Protein AF-0000000079468746 (afdb_homodimer)

Organism: NCBI:txid2803784

Sequence (358 aa):
MFTDMRQGTQEHWKVIGGEHRVHQQTTAPMQIMDTLRRLEPMVLGFSANQLTHSLMAGTLARRDGATDEEVVAALCHDIGKVLSIPNHGPIAAEMLKPYVSDDIYKAIYWHQDFQGAYYYEFLGKPGNLRESYRNESWFEMAEKLVDRWDAPAFDPGFDVDSLESFEDQVVKVFSSPKRMFTDMRQGTQEHWKVIGGEHRVHQQTTAPMQIMDTLRRLEPMVLGFSANQLTHSLMAGTLARRDGATDEEVVAALCHDIGKVLSIPNHGPIAAEMLKPYVSDDIYKAIYWHQDFQGAYYYEFLGKPGNLRESYRNESWFEMAEKLVDRWDAPAFDPGFDVDSLESFEDQVVKVFSSPKR

InterPro domains:
  IPR003607 HD/PDEase domain [cd00077] (51-151)
  IPR006674 HD domain [PF01966] (52-137)
  IPR052567 Organophosphonate Dioxygenase [PTHR40202] (45-176)

Foldseek 3Di:
DDPDPVPDDPVNVVVVVVVVLVCLQPPLLVVLLVLLVVQQVACVPFLHTVSQLLLQLLQLCVVVVHDLLLSVLLSQLQSQVSPPNVQSQLVSLVSLVQQHDPLSSVLSRCLVLQVLLPPVVVVVHDNNSLVVCVPPPSSVVNCCSCVRRNVVRRDNPDPGDDSVVSSVSSSVRSNHTPD/DDPDVVPDDPVNVVVVVVVVLVCLQPPLLVVLLVLLVVQQVACPPFLHTPSQLLLQLLQLCVVVVHDLLLSVLLSQLQSQVSPPNVQSQLVSLVSLVQQHDPLSSVLSRCLVLQVLLPPVVVVVHDNNSLVVCVPPPSSVVNCCSCVRRNVVRRDPPDPGDDSVVSSVSSSVRSNHTPD

Radius of gyration: 20.32 Å; Cα contacts (8 Å, |Δi|>4): 645; chains: 2; bounding box: 45×55×48 Å

pLDDT: mean 97.39, std 2.94, range [75.5, 98.94]

Solvent-accessible surface area (backbone atoms only — not comparable to full-atom values): 17458 Å² total; per-residue (Å²): 115,50,38,31,47,79,66,49,46,59,68,49,50,52,49,23,53,51,35,46,53,51,38,41,63,62,47,37,38,52,38,48,56,54,54,45,58,66,28,48,85,43,38,60,59,50,56,21,27,44,28,57,25,21,31,29,8,20,35,43,27,49,76,69,66,48,54,59,59,52,21,46,45,43,36,36,38,63,54,19,44,61,62,23,66,94,38,8,28,47,22,25,17,36,48,42,45,41,40,44,55,72,43,58,30,49,19,33,39,45,35,62,40,52,49,20,55,46,48,23,58,71,71,79,38,73,36,60,53,43,63,82,37,63,87,43,92,25,36,64,54,26,46,47,45,33,68,66,16,47,38,50,21,25,46,71,82,58,91,50,57,55,73,74,74,45,45,64,44,40,39,57,37,55,57,43,65,72,98,116,51,38,29,47,78,67,50,47,59,69,50,50,50,49,23,52,52,36,45,53,50,38,42,62,64,48,36,38,52,38,48,54,55,53,46,59,65,28,47,84,43,39,59,59,50,58,20,27,46,29,57,24,22,31,31,8,20,37,45,27,50,75,69,66,49,53,59,60,54,21,45,46,42,37,36,39,62,55,20,43,61,61,21,66,94,38,10,27,47,20,24,16,36,47,42,45,43,39,45,55,71,41,58,29,50,18,31,39,47,33,59,42,50,49,20,55,46,49,23,58,70,73,77,38,72,37,61,53,44,61,83,39,66,87,44,90,26,37,64,55,26,47,47,45,32,68,65,16,46,36,53,22,24,46,71,83,58,90,49,56,54,74,74,75,46,46,65,46,41,40,55,37,53,57,44,64,72,101

Secondary structure (DSSP, 8-state):
--SSGGG--HHHHHHHHHHHHHHHHHTHHHHHHHHHHTTTT--TTSSS-HHHHHHHHHHHHHHTT--HHHHHHHHHTTGGGGT-STTHHHHHHHHHGGGS-HHHHHHHHTHHHHHGGGTGGGGTS-TTGGGGGTTSTTHHHHHIIIIIIITT---TTS-PPPTGGGHHHHHHHHTS---/--SSGGG--HHHHHHHHHHHHHHHHHTHHHHHHHHHHTTTT--TTSSS-HHHHHHHHHHHHHHTT--HHHHHHHHHTTGGGGT-STTHHHHHHHHHGGGS-HHHHHHHHTHHHHHGGGTGGGGTS-TTGGGGGTTSTTHHHHHIIIIIIITT---TTS-PPPTGGGHHHHHHHHTS---

Structure (mmCIF, N/CA/C/O backbone):
data_AF-0000000079468746-model_v1
#
loop_
_entity.id
_entity.type
_entity.pdbx_description
1 polymer 'HD domain-containing protein'
#
loop_
_atom_site.group_PDB
_atom_site.id
_atom_site.type_symbol
_atom_site.label_atom_id
_atom_site.label_alt_id
_atom_site.label_comp_id
_atom_site.label_asym_id
_atom_site.label_entity_id
_atom_site.label_seq_id
_atom_site.pdbx_PDB_ins_code
_atom_site.Cartn_x
_atom_site.Cartn_y
_atom_site.Cartn_z
_atom_site.occupancy
_atom_site.B_iso_or_equiv
_atom_site.auth_seq_id
_atom_site.auth_comp_id
_atom_site.auth_asym_id
_atom_site.auth_atom_id
_atom_site.pdbx_PDB_model_num
ATOM 1 N N . MET A 1 1 ? -12.828 -26.812 1.959 1 94.31 1 MET A N 1
ATOM 2 C CA . MET A 1 1 ? -12.281 -25.625 1.292 1 94.31 1 MET A CA 1
ATOM 3 C C . MET A 1 1 ? -11.297 -26.031 0.198 1 94.31 1 MET A C 1
ATOM 5 O O . MET A 1 1 ? -10.641 -27.062 0.301 1 94.31 1 MET A O 1
ATOM 9 N N . PHE A 1 2 ? -11.234 -25.25 -0.871 1 97.5 2 PHE A N 1
ATOM 10 C CA . PHE A 1 2 ? -10.461 -25.656 -2.039 1 97.5 2 PHE A CA 1
ATOM 11 C C . PHE A 1 2 ? -8.977 -25.422 -1.809 1 97.5 2 PHE A C 1
ATOM 13 O O . PHE A 1 2 ? -8.586 -24.578 -1.007 1 97.5 2 PHE A O 1
ATOM 20 N N . THR A 1 3 ? -8.133 -26.156 -2.465 1 98.19 3 THR A N 1
ATOM 21 C CA . THR A 1 3 ? -6.691 -25.922 -2.514 1 98.19 3 THR A CA 1
ATOM 22 C C . THR A 1 3 ? -6.285 -25.297 -3.848 1 98.19 3 THR A C 1
ATOM 24 O O . THR A 1 3 ? -5.117 -24.969 -4.055 1 98.19 3 THR A O 1
ATOM 27 N N . ASP A 1 4 ? -7.227 -25.234 -4.758 1 98.44 4 ASP A N 1
ATOM 28 C CA . ASP A 1 4 ? -7.137 -24.625 -6.082 1 98.44 4 ASP A CA 1
ATOM 29 C C . ASP A 1 4 ? -8.367 -23.766 -6.371 1 98.44 4 ASP A C 1
ATOM 31 O O . ASP A 1 4 ? -9.477 -24.281 -6.496 1 98.44 4 ASP A O 1
ATOM 35 N N . MET A 1 5 ? -8.133 -22.422 -6.508 1 97.94 5 MET A N 1
ATOM 36 C CA . MET A 1 5 ? -9.219 -21.469 -6.664 1 97.94 5 MET A CA 1
ATOM 37 C C . MET A 1 5 ? -10.102 -21.844 -7.855 1 97.94 5 MET A C 1
ATOM 39 O O . MET A 1 5 ? -11.305 -21.562 -7.852 1 97.94 5 MET A O 1
ATOM 43 N N . ARG A 1 6 ? -9.656 -22.469 -8.891 1 97.19 6 ARG A N 1
ATOM 44 C CA . ARG A 1 6 ? -10.391 -22.844 -10.102 1 97.19 6 ARG A CA 1
ATOM 45 C C . ARG A 1 6 ? -11.453 -23.891 -9.789 1 97.19 6 ARG A C 1
ATOM 47 O O . ARG A 1 6 ? -12.367 -24.109 -10.594 1 97.19 6 ARG A O 1
ATOM 54 N N . GLN A 1 7 ? -11.297 -24.453 -8.586 1 97.38 7 GLN A N 1
ATOM 55 C CA . GLN A 1 7 ? -12.242 -25.484 -8.148 1 97.38 7 GLN A CA 1
ATOM 56 C C . GLN A 1 7 ? -13.203 -24.922 -7.102 1 97.38 7 GLN A C 1
ATOM 58 O O . GLN A 1 7 ? -13.891 -25.688 -6.414 1 97.38 7 GLN A O 1
ATOM 63 N N . GLY A 1 8 ? -13.203 -23.609 -6.863 1 97.31 8 GLY A N 1
ATOM 64 C CA . GLY A 1 8 ? -14.07 -23 -5.875 1 97.31 8 GLY A CA 1
ATOM 65 C C . GLY A 1 8 ? -15.547 -23.125 -6.211 1 97.31 8 GLY A C 1
ATOM 66 O O . GLY A 1 8 ? -15.922 -23.141 -7.383 1 97.31 8 GLY A O 1
ATOM 67 N N . THR A 1 9 ? -16.359 -23.266 -5.215 1 97.5 9 THR A N 1
ATOM 68 C CA . THR A 1 9 ? -17.812 -23.344 -5.355 1 97.5 9 THR A CA 1
ATOM 69 C C . THR A 1 9 ? -18.5 -22.156 -4.695 1 97.5 9 THR A C 1
ATOM 71 O O . THR A 1 9 ? -17.844 -21.375 -3.984 1 97.5 9 THR A O 1
ATOM 74 N N . GLN A 1 10 ? -19.766 -22.062 -4.93 1 97.19 10 GLN A N 1
ATOM 75 C CA . GLN A 1 10 ? -20.562 -21.016 -4.297 1 97.19 10 GLN A CA 1
ATOM 76 C C . GLN A 1 10 ? -20.453 -21.078 -2.777 1 97.19 10 GLN A C 1
ATOM 78 O O . GLN A 1 10 ? -20.359 -20.031 -2.113 1 97.19 10 GLN A O 1
ATOM 83 N N . GLU A 1 11 ? -20.5 -22.266 -2.285 1 97.75 11 GLU A N 1
ATOM 84 C CA . GLU A 1 11 ? -20.422 -22.453 -0.84 1 97.75 11 GLU A CA 1
ATOM 85 C C . GLU A 1 11 ? -19.062 -21.984 -0.306 1 97.75 11 GLU A C 1
ATOM 87 O O . GLU A 1 11 ? -18.984 -21.359 0.756 1 97.75 11 GLU A O 1
ATOM 92 N N . HIS A 1 12 ? -17.969 -22.359 -0.989 1 97.88 12 HIS A N 1
ATOM 93 C CA . HIS A 1 12 ? -16.656 -21.891 -0.592 1 97.88 12 HIS A CA 1
ATOM 94 C C . HIS A 1 12 ? -16.594 -20.375 -0.516 1 97.88 12 HIS A C 1
ATOM 96 O O . HIS A 1 12 ? -16.141 -19.812 0.479 1 97.88 12 HIS A O 1
ATOM 102 N N . TRP A 1 13 ? -17.125 -19.703 -1.495 1 97.56 13 TRP A N 1
ATOM 103 C CA . TRP A 1 13 ? -16.969 -18.266 -1.613 1 97.56 13 TRP A CA 1
ATOM 104 C C . TRP A 1 13 ? -17.938 -17.531 -0.67 1 97.56 13 TRP A C 1
ATOM 106 O O . TRP A 1 13 ? -17.672 -16.406 -0.269 1 97.56 13 TRP A O 1
ATOM 116 N N . LYS A 1 14 ? -19 -18.172 -0.282 1 96.81 14 LYS A N 1
ATOM 117 C CA . LYS A 1 14 ? -19.844 -17.641 0.793 1 96.81 14 LYS A CA 1
ATOM 118 C C . LYS A 1 14 ? -19.062 -17.562 2.105 1 96.81 14 LYS A C 1
ATOM 120 O O . LYS A 1 14 ? -19.141 -16.562 2.824 1 96.81 14 LYS A O 1
ATOM 125 N N . VAL A 1 15 ? -18.344 -18.641 2.369 1 97.31 15 VAL A N 1
ATOM 126 C CA . VAL A 1 15 ? -17.531 -18.688 3.578 1 97.31 15 VAL A CA 1
ATOM 127 C C . VAL A 1 15 ? -16.438 -17.609 3.51 1 97.31 15 VAL A C 1
ATOM 129 O O . VAL A 1 15 ? -16.25 -16.859 4.465 1 97.31 15 VAL A O 1
ATOM 132 N N . ILE A 1 16 ? -15.727 -17.484 2.426 1 97.44 16 ILE A N 1
ATOM 133 C CA . ILE A 1 16 ? -14.641 -16.531 2.236 1 97.44 16 ILE A CA 1
ATOM 134 C C . ILE A 1 16 ? -15.188 -15.109 2.355 1 97.44 16 ILE A C 1
ATOM 136 O O . ILE A 1 16 ? -14.602 -14.266 3.035 1 97.44 16 ILE A O 1
ATOM 140 N N . GLY A 1 17 ? -16.312 -14.805 1.687 1 95.62 17 GLY A N 1
ATOM 141 C CA . GLY A 1 17 ? -16.938 -13.5 1.812 1 95.62 17 GLY A CA 1
ATOM 142 C C . GLY A 1 17 ? -17.266 -13.125 3.246 1 95.62 17 GLY A C 1
ATOM 143 O O . GLY A 1 17 ? -17.062 -11.977 3.656 1 95.62 17 GLY A O 1
ATOM 144 N N . GLY A 1 18 ? -17.812 -14.094 4.008 1 95.5 18 GLY A N 1
ATOM 145 C CA . GLY A 1 18 ? -18.078 -13.875 5.414 1 95.5 18 GLY A CA 1
ATOM 146 C C . GLY A 1 18 ? -16.844 -13.547 6.223 1 95.5 18 GLY A C 1
ATOM 147 O O . GLY A 1 18 ? -16.844 -12.609 7.027 1 95.5 18 GLY A O 1
ATOM 148 N N . GLU A 1 19 ? -15.789 -14.281 5.988 1 96.62 19 GLU A N 1
ATOM 149 C CA . GLU A 1 19 ? -14.531 -14.055 6.703 1 96.62 19 GLU A CA 1
ATOM 150 C C . GLU A 1 19 ? -13.922 -12.711 6.324 1 96.62 19 GLU A C 1
ATOM 152 O O . GLU A 1 19 ? -13.305 -12.047 7.16 1 96.62 19 GLU A O 1
ATOM 157 N N . HIS A 1 20 ? -14.047 -12.32 5.055 1 94.94 20 HIS A N 1
ATOM 158 C CA . HIS A 1 20 ? -13.57 -11.008 4.625 1 94.94 20 HIS A CA 1
ATOM 159 C C . HIS A 1 20 ? -14.297 -9.883 5.355 1 94.94 20 HIS A C 1
ATOM 161 O O . HIS A 1 20 ? -13.68 -8.906 5.773 1 94.94 20 HIS A O 1
ATOM 167 N N . ARG A 1 21 ? -15.57 -10.016 5.496 1 91.88 21 ARG A N 1
ATOM 168 C CA . ARG A 1 21 ? -16.375 -9.008 6.191 1 91.88 21 ARG A CA 1
ATOM 169 C C . ARG A 1 21 ? -15.945 -8.883 7.652 1 91.88 21 ARG A C 1
ATOM 171 O O . ARG A 1 21 ? -15.781 -7.777 8.164 1 91.88 21 ARG A O 1
ATOM 178 N N . VAL A 1 22 ? -15.758 -10 8.289 1 93.06 22 VAL A N 1
ATOM 179 C CA . VAL A 1 22 ? -15.336 -10.008 9.688 1 93.06 22 VAL A CA 1
ATOM 180 C C . VAL A 1 22 ? -13.969 -9.352 9.82 1 93.06 22 VAL A C 1
ATOM 182 O O . VAL A 1 22 ? -13.75 -8.516 10.703 1 93.06 22 VAL A O 1
ATOM 185 N N . HIS A 1 23 ? -13.062 -9.703 8.945 1 93.62 23 HIS A N 1
ATOM 186 C CA . HIS A 1 23 ? -11.719 -9.125 8.969 1 93.62 23 HIS A CA 1
ATOM 187 C C . HIS A 1 23 ? -11.773 -7.609 8.812 1 93.62 23 HIS A C 1
ATOM 189 O O . HIS A 1 23 ? -11.055 -6.887 9.516 1 93.62 23 HIS A O 1
ATOM 195 N N . GLN A 1 24 ? -12.555 -7.152 7.867 1 88.81 24 GLN A N 1
ATOM 196 C CA . GLN A 1 24 ? -12.648 -5.723 7.578 1 88.81 24 GLN A CA 1
ATOM 197 C C . GLN A 1 24 ? -13.117 -4.945 8.797 1 88.81 24 GLN A C 1
ATOM 199 O O . GLN A 1 24 ? -12.648 -3.832 9.055 1 88.81 24 GLN A O 1
ATOM 204 N N . GLN A 1 25 ? -13.953 -5.512 9.609 1 86.5 25 GLN A N 1
ATOM 205 C CA . GLN A 1 25 ? -14.578 -4.816 10.727 1 86.5 25 GLN A CA 1
ATOM 206 C C . GLN A 1 25 ? -13.711 -4.902 11.977 1 86.5 25 GLN A C 1
ATOM 208 O O . GLN A 1 25 ? -13.703 -3.98 12.797 1 86.5 25 GLN A O 1
ATOM 213 N N . THR A 1 26 ? -12.922 -5.965 12.055 1 88.69 26 THR A N 1
ATOM 214 C CA . THR A 1 26 ? -12.281 -6.207 13.344 1 88.69 26 THR A CA 1
ATOM 215 C C . THR A 1 26 ? -10.766 -6.086 13.219 1 88.69 26 THR A C 1
ATOM 217 O O . THR A 1 26 ? -10.117 -5.465 14.055 1 88.69 26 THR A O 1
ATOM 220 N N . THR A 1 27 ? -10.188 -6.562 12.18 1 92.75 27 THR A N 1
ATOM 221 C CA . THR A 1 27 ? -8.742 -6.727 12.086 1 92.75 27 THR A CA 1
ATOM 222 C C . THR A 1 27 ? -8.117 -5.602 11.258 1 92.75 27 THR A C 1
ATOM 224 O O . THR A 1 27 ? -7.008 -5.152 11.547 1 92.75 27 THR A O 1
ATOM 227 N N . ALA A 1 28 ? -8.852 -5.117 10.266 1 93.25 28 ALA A N 1
ATOM 228 C CA . ALA A 1 28 ? -8.289 -4.172 9.305 1 93.25 28 ALA A CA 1
ATOM 229 C C . ALA A 1 28 ? -7.836 -2.891 10 1 93.25 28 ALA A C 1
ATOM 231 O O . ALA A 1 28 ? -6.699 -2.447 9.82 1 93.25 28 ALA A O 1
ATOM 232 N N . PRO A 1 29 ? -8.648 -2.264 10.906 1 96.19 29 PRO A N 1
ATOM 233 C CA . PRO A 1 29 ? -8.188 -1.048 11.586 1 96.19 29 PRO A CA 1
ATOM 234 C C . PRO A 1 29 ? -6.934 -1.278 12.422 1 96.19 29 PRO A C 1
ATOM 236 O O . PRO A 1 29 ? -6.055 -0.417 12.469 1 96.19 29 PRO A O 1
ATOM 239 N N . MET A 1 30 ? -6.773 -2.428 13.016 1 96.31 30 MET A N 1
ATOM 240 C CA . MET A 1 30 ? -5.609 -2.719 13.844 1 96.31 30 MET A CA 1
ATOM 241 C C . MET A 1 30 ? -4.363 -2.91 12.984 1 96.31 30 MET A C 1
ATOM 243 O O . MET A 1 30 ? -3.258 -2.557 13.398 1 96.31 30 MET A O 1
ATOM 247 N N . GLN A 1 31 ? -4.547 -3.457 11.797 1 97.19 31 GLN A N 1
ATOM 248 C CA . GLN A 1 31 ? -3.426 -3.557 10.867 1 97.19 31 GLN A CA 1
ATOM 249 C C . GLN A 1 31 ? -2.898 -2.176 10.492 1 97.19 31 GLN A C 1
ATOM 251 O O . GLN A 1 31 ? -1.694 -1.998 10.297 1 97.19 31 GLN A O 1
ATOM 256 N N . ILE A 1 32 ? -3.811 -1.233 10.375 1 98.38 32 ILE A N 1
ATOM 257 C CA . ILE A 1 32 ? -3.41 0.135 10.07 1 98.38 32 ILE A CA 1
ATOM 258 C C . ILE A 1 32 ? -2.619 0.713 11.242 1 98.38 32 ILE A C 1
ATOM 260 O O . ILE A 1 32 ? -1.543 1.284 11.055 1 98.38 32 ILE A O 1
ATOM 264 N N . MET A 1 33 ? -3.127 0.532 12.469 1 98.56 33 MET A N 1
ATOM 265 C CA . MET A 1 33 ? -2.428 0.999 13.664 1 98.56 33 MET A CA 1
ATOM 266 C C . MET A 1 33 ? -1.032 0.39 13.75 1 98.56 33 MET A C 1
ATOM 268 O O . MET A 1 33 ? -0.056 1.098 14 1 98.56 33 MET A O 1
ATOM 272 N N . ASP A 1 34 ? -0.931 -0.903 13.484 1 98.38 34 ASP A N 1
ATOM 273 C CA . ASP A 1 34 ? 0.346 -1.606 13.547 1 98.38 34 ASP A CA 1
ATOM 274 C C . ASP A 1 34 ? 1.3 -1.108 12.461 1 98.38 34 ASP A C 1
ATOM 276 O O . ASP A 1 34 ? 2.506 -1 12.688 1 98.38 34 ASP A O 1
ATOM 280 N N . THR A 1 35 ? 0.778 -0.873 11.312 1 98.75 35 THR A N 1
ATOM 281 C CA . THR A 1 35 ? 1.616 -0.373 10.227 1 98.75 35 THR A CA 1
ATOM 282 C C . THR A 1 35 ? 2.143 1.023 10.547 1 98.75 35 THR A C 1
ATOM 284 O O . THR A 1 35 ? 3.303 1.334 10.273 1 98.75 35 THR A O 1
ATOM 287 N N . LEU A 1 36 ? 1.287 1.873 11.125 1 98.88 36 LEU A N 1
ATOM 288 C CA . LEU A 1 36 ? 1.74 3.193 11.547 1 98.88 36 LEU A CA 1
ATOM 289 C C . LEU A 1 36 ? 2.896 3.082 12.539 1 98.88 36 LEU A C 1
ATOM 291 O O . LEU A 1 36 ? 3.865 3.84 12.453 1 98.88 36 LEU A O 1
ATOM 295 N N . ARG A 1 37 ? 2.889 2.131 13.469 1 98.75 37 ARG A N 1
ATOM 296 C CA . ARG A 1 37 ? 3.957 1.938 14.445 1 98.75 37 ARG A CA 1
ATOM 297 C C . ARG A 1 37 ? 5.281 1.635 13.75 1 98.75 37 ARG A C 1
ATOM 299 O O . ARG A 1 37 ? 6.344 2.029 14.234 1 98.75 37 ARG A O 1
ATOM 306 N N . ARG A 1 38 ? 5.234 1.057 12.609 1 98.38 38 ARG A N 1
ATOM 307 C CA . ARG A 1 38 ? 6.438 0.67 11.883 1 98.38 38 ARG A CA 1
ATOM 308 C C . ARG A 1 38 ? 7.16 1.895 11.328 1 98.38 38 ARG A C 1
ATOM 310 O O . ARG A 1 38 ? 8.305 1.799 10.891 1 98.38 38 ARG A O 1
ATOM 317 N N . LEU A 1 39 ? 6.555 2.992 11.359 1 98.5 39 LEU A N 1
ATOM 318 C CA . LEU A 1 39 ? 7.168 4.227 10.875 1 98.5 39 LEU A CA 1
ATOM 319 C C . LEU A 1 39 ? 8.133 4.793 11.914 1 98.5 39 LEU A C 1
ATOM 321 O O . LEU A 1 39 ? 8.945 5.664 11.594 1 98.5 39 LEU A O 1
ATOM 325 N N . GLU A 1 40 ? 8.086 4.309 13.102 1 98.62 40 GLU A N 1
ATOM 326 C CA . GLU A 1 40 ? 8.812 4.898 14.227 1 98.62 40 GLU A CA 1
ATOM 327 C C . GLU A 1 40 ? 10.32 4.879 13.977 1 98.62 40 GLU A C 1
ATOM 329 O O . GLU A 1 40 ? 11 5.887 14.18 1 98.62 40 GLU A O 1
ATOM 334 N N . PRO A 1 41 ? 10.922 3.791 13.531 1 97.62 41 PRO A N 1
ATOM 335 C CA . PRO A 1 41 ? 12.383 3.795 13.352 1 97.62 41 PRO A CA 1
ATOM 336 C C . PRO A 1 41 ? 12.82 4.551 12.102 1 97.62 41 PRO A C 1
ATOM 338 O O . PRO A 1 41 ? 14.016 4.727 11.867 1 97.62 41 PRO A O 1
ATOM 341 N N . MET A 1 42 ? 11.953 5.02 11.289 1 97.81 42 MET A N 1
ATOM 342 C CA . MET A 1 42 ? 12.273 5.66 10.016 1 97.81 42 MET A CA 1
ATOM 343 C C . MET A 1 42 ? 12.43 7.168 10.188 1 97.81 42 MET A C 1
ATOM 345 O O . MET A 1 42 ? 11.438 7.902 10.18 1 97.81 42 MET A O 1
ATOM 349 N N . VAL A 1 43 ? 13.617 7.621 10.273 1 97.81 43 VAL A N 1
ATOM 350 C CA . VAL A 1 43 ? 13.898 9.047 10.406 1 97.81 43 VAL A CA 1
ATOM 351 C C . VAL A 1 43 ? 14.078 9.672 9.031 1 97.81 43 VAL A C 1
ATOM 353 O O . VAL A 1 43 ? 13.602 10.781 8.773 1 97.81 43 VAL A O 1
ATOM 356 N N . LEU A 1 44 ? 14.75 9.055 8.078 1 97.19 44 LEU A N 1
ATOM 357 C CA . LEU A 1 44 ? 14.922 9.383 6.664 1 97.19 44 LEU A CA 1
ATOM 358 C C . LEU A 1 44 ? 15.523 10.773 6.5 1 97.19 44 LEU A C 1
ATOM 360 O O . LEU A 1 44 ? 15.172 11.508 5.57 1 97.19 44 LEU A O 1
ATOM 364 N N . GLY A 1 45 ? 16.266 11.164 7.457 1 97.56 45 GLY A N 1
ATOM 365 C CA . GLY A 1 45 ? 17 12.406 7.355 1 97.56 45 GLY A CA 1
ATOM 366 C C . GLY A 1 45 ? 16.25 13.602 7.914 1 97.56 45 GLY A C 1
ATOM 367 O O . GLY A 1 45 ? 16.75 14.719 7.91 1 97.56 45 GLY A O 1
ATOM 368 N N . PHE A 1 46 ? 15.047 13.406 8.406 1 98.31 46 PHE A N 1
ATOM 369 C CA . PHE A 1 46 ? 14.227 14.492 8.922 1 98.31 46 PHE A CA 1
ATOM 370 C C . PHE A 1 46 ? 14.516 14.734 10.398 1 98.31 46 PHE A C 1
ATOM 372 O O . PH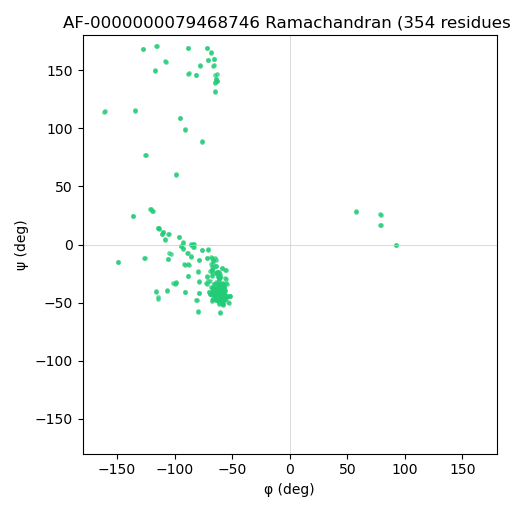E A 1 46 ? 15.242 13.961 11.031 1 98.31 46 PHE A O 1
ATOM 379 N N . SER A 1 47 ? 14.008 15.82 10.914 1 98.19 47 SER A N 1
ATOM 380 C CA . SER A 1 47 ? 14.148 16.156 12.328 1 98.19 47 SER A CA 1
ATOM 381 C C . SER A 1 47 ? 13.328 15.211 13.195 1 98.19 47 SER A C 1
ATOM 383 O O . SER A 1 47 ? 13.711 14.914 14.336 1 98.19 47 SER A O 1
ATOM 385 N N . ALA A 1 48 ? 12.227 14.758 12.641 1 98.44 48 ALA A N 1
ATOM 386 C CA . ALA A 1 48 ? 11.352 13.805 13.32 1 98.44 48 ALA A CA 1
ATOM 387 C C . ALA A 1 48 ? 11.281 12.484 12.555 1 98.44 48 ALA A C 1
ATOM 389 O O . ALA A 1 48 ? 11.422 12.461 11.328 1 98.44 48 ALA A O 1
ATOM 390 N N . ASN A 1 49 ? 11.062 11.391 13.32 1 98.5 49 ASN A N 1
ATOM 391 C CA . ASN A 1 49 ? 10.82 10.141 12.609 1 98.5 49 ASN A CA 1
ATOM 392 C C . ASN A 1 49 ? 9.445 10.141 11.938 1 98.5 49 ASN A C 1
ATOM 394 O O . ASN A 1 49 ? 8.641 11.039 12.172 1 98.5 49 ASN A O 1
ATOM 398 N N . GLN A 1 50 ? 9.203 9.227 11.133 1 98.75 50 GLN A N 1
ATOM 399 C CA . GLN A 1 50 ? 8.016 9.227 10.281 1 98.75 50 GLN A CA 1
ATOM 400 C C . GLN A 1 50 ? 6.754 8.961 11.094 1 98.75 50 GLN A C 1
ATOM 402 O O . GLN A 1 50 ? 5.656 9.352 10.688 1 98.75 50 GLN A O 1
ATOM 407 N N . LEU A 1 51 ? 6.836 8.25 12.234 1 98.88 51 LEU A N 1
ATOM 408 C CA . LEU A 1 51 ? 5.652 8.133 13.086 1 98.88 51 LEU A CA 1
ATOM 409 C C . LEU A 1 51 ? 5.297 9.484 13.703 1 98.88 51 LEU A C 1
ATOM 411 O O . LEU A 1 51 ? 4.137 9.898 13.68 1 98.88 51 LEU A O 1
ATOM 415 N N . THR A 1 52 ? 6.312 10.172 14.281 1 98.88 52 THR A N 1
ATOM 416 C CA . THR A 1 52 ? 6.074 11.492 14.836 1 98.88 52 THR A CA 1
ATOM 417 C C . THR A 1 52 ? 5.5 12.43 13.773 1 98.88 52 THR A C 1
ATOM 419 O O . THR A 1 52 ? 4.566 13.188 14.047 1 98.88 52 THR A O 1
ATOM 422 N N . HIS A 1 53 ? 6.043 12.406 12.531 1 98.94 53 HIS A N 1
ATOM 423 C CA . HIS A 1 53 ? 5.523 13.18 11.414 1 98.94 53 HIS A CA 1
ATOM 424 C C . HIS A 1 53 ? 4.047 12.875 11.172 1 98.94 53 HIS A C 1
ATOM 426 O O . HIS A 1 53 ? 3.23 13.797 11.047 1 98.94 53 HIS A O 1
ATOM 432 N N . SER A 1 54 ? 3.658 11.602 11.141 1 98.94 54 SER A N 1
ATOM 433 C CA . SER A 1 54 ? 2.279 11.172 10.938 1 98.94 54 SER A CA 1
ATOM 434 C C . SER A 1 54 ? 1.374 11.664 12.062 1 98.94 54 SER A C 1
ATOM 436 O O . SER A 1 54 ? 0.296 12.203 11.812 1 98.94 54 SER A O 1
ATOM 438 N N . LEU A 1 55 ? 1.841 11.445 13.273 1 98.94 55 LEU A N 1
ATOM 439 C CA . LEU A 1 55 ? 1.053 11.844 14.438 1 98.94 55 LEU A CA 1
ATOM 440 C C . LEU A 1 55 ? 0.854 13.352 14.469 1 98.94 55 LEU A C 1
ATOM 442 O O . LEU A 1 55 ? -0.229 13.836 14.805 1 98.94 55 LEU A O 1
ATOM 446 N N . MET A 1 56 ? 1.893 14.117 14.156 1 98.94 56 MET A N 1
ATOM 447 C CA . MET A 1 56 ? 1.771 15.57 14.141 1 98.94 56 MET A CA 1
ATOM 448 C C . MET A 1 56 ? 0.778 16.016 13.07 1 98.94 56 MET A C 1
ATOM 450 O O . MET A 1 56 ? -0.06 16.891 13.328 1 98.94 56 MET A O 1
ATOM 454 N N . ALA A 1 57 ? 0.854 15.422 11.875 1 98.94 57 ALA A N 1
ATOM 455 C CA . ALA A 1 57 ? -0.095 15.758 10.812 1 98.94 57 ALA A CA 1
ATOM 456 C C . ALA A 1 57 ? -1.527 15.461 11.25 1 98.94 57 ALA A C 1
ATOM 458 O O . ALA A 1 57 ? -2.422 16.281 11.07 1 98.94 57 ALA A O 1
ATOM 459 N N . GLY A 1 58 ? -1.768 14.25 11.859 1 98.94 58 GLY A N 1
ATOM 460 C CA . GLY A 1 58 ? -3.08 13.914 12.383 1 98.94 58 GLY A CA 1
ATOM 461 C C . GLY A 1 58 ? -3.543 14.859 13.477 1 98.94 58 GLY A C 1
ATOM 462 O O . GLY A 1 58 ? -4.711 15.25 13.516 1 98.94 58 GLY A O 1
ATOM 463 N N . THR A 1 59 ? -2.629 15.227 14.367 1 98.94 59 THR A N 1
ATOM 464 C CA . THR A 1 59 ? -2.939 16.125 15.477 1 98.94 59 THR A CA 1
ATOM 465 C C . THR A 1 59 ? -3.336 17.5 14.953 1 98.94 59 THR A C 1
ATOM 467 O O . THR A 1 59 ? -4.324 18.094 15.406 1 98.94 59 THR A O 1
ATOM 470 N N . LEU A 1 60 ? -2.553 18.016 13.977 1 98.94 60 LEU A N 1
ATOM 471 C CA . LEU A 1 60 ? -2.861 19.328 13.398 1 98.94 60 LEU A CA 1
ATOM 472 C C . LEU A 1 60 ? -4.23 19.297 12.719 1 98.94 60 LEU A C 1
ATOM 474 O O . LEU A 1 60 ? -5 20.25 12.844 1 98.94 60 LEU A O 1
ATOM 478 N N . ALA A 1 61 ? -4.578 18.219 12.031 1 98.94 61 ALA A N 1
ATOM 479 C CA . ALA A 1 61 ? -5.895 18.078 11.414 1 98.94 61 ALA A CA 1
ATOM 480 C C . ALA A 1 61 ? -6.996 18.094 12.469 1 98.94 61 ALA A C 1
ATOM 482 O O . ALA A 1 61 ? -8.008 18.781 12.305 1 98.94 61 ALA A O 1
ATOM 483 N N . ARG A 1 62 ? -6.773 17.375 13.57 1 98.75 62 ARG A N 1
ATOM 484 C CA . ARG A 1 62 ? -7.742 17.359 14.664 1 98.75 62 ARG A CA 1
ATOM 485 C C . ARG A 1 62 ? -7.973 18.75 15.227 1 98.75 62 ARG A C 1
ATOM 487 O O . ARG A 1 62 ? -9.117 19.172 15.414 1 98.75 62 ARG A O 1
ATOM 494 N N . ARG A 1 63 ? -6.949 19.375 15.484 1 98.69 63 ARG A N 1
ATOM 495 C CA . ARG A 1 63 ? -7.02 20.688 16.109 1 98.69 63 ARG A CA 1
ATOM 496 C C . ARG A 1 63 ? -7.641 21.719 15.156 1 98.69 63 ARG A C 1
ATOM 498 O O . ARG A 1 63 ? -8.18 22.734 15.602 1 98.69 63 AR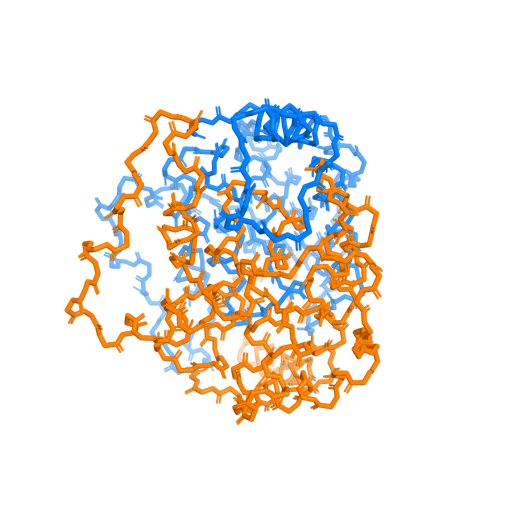G A O 1
ATOM 505 N N . ASP A 1 64 ? -7.594 21.438 13.898 1 98.69 64 ASP A N 1
ATOM 506 C CA . ASP A 1 64 ? -8.188 22.297 12.875 1 98.69 64 ASP A CA 1
ATOM 507 C C . ASP A 1 64 ? -9.68 22.016 12.719 1 98.69 64 ASP A C 1
ATOM 509 O O . ASP A 1 64 ? -10.336 22.609 11.859 1 98.69 64 ASP A O 1
ATOM 513 N N . GLY A 1 65 ? -10.195 21.031 13.477 1 98.56 65 GLY A N 1
ATOM 514 C CA . GLY A 1 65 ? -11.609 20.703 13.406 1 98.56 65 GLY A CA 1
ATOM 515 C C . GLY A 1 65 ? -11.977 19.875 12.195 1 98.56 65 GLY A C 1
ATOM 516 O O . GLY A 1 65 ? -13.125 19.891 11.742 1 98.56 65 GLY A O 1
ATOM 517 N N . ALA A 1 66 ? -11.086 19.156 11.688 1 98.75 66 ALA A N 1
ATOM 518 C CA . ALA A 1 66 ? -11.32 18.359 10.492 1 98.75 66 ALA A CA 1
ATOM 519 C C . ALA A 1 66 ? -12.242 17.172 10.789 1 98.75 66 ALA A C 1
ATOM 521 O O . ALA A 1 66 ? -12.438 16.812 11.953 1 98.75 66 ALA A O 1
ATOM 522 N N . 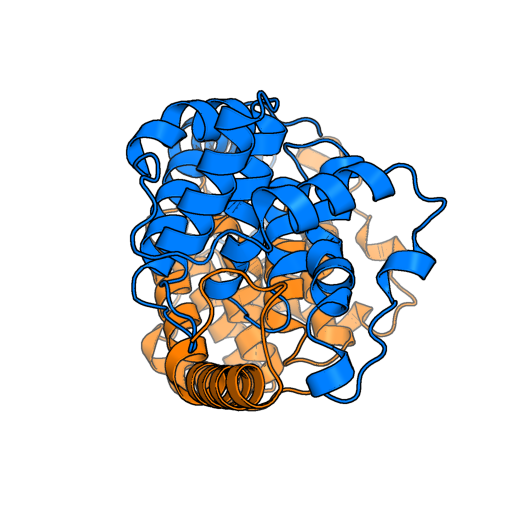THR A 1 67 ? -12.883 16.625 9.742 1 98.25 67 THR A N 1
ATOM 523 C CA . THR A 1 67 ? -13.727 15.438 9.867 1 98.25 67 THR A CA 1
ATOM 524 C C . THR A 1 67 ? -12.883 14.211 10.188 1 98.25 67 THR A C 1
ATOM 526 O O . THR A 1 67 ? -11.656 14.227 10.023 1 98.25 67 THR A O 1
ATOM 529 N N . ASP A 1 68 ? -13.5 13.094 10.641 1 98.25 68 ASP A N 1
ATOM 530 C CA . ASP A 1 68 ? -12.797 11.844 10.93 1 98.25 68 ASP A CA 1
ATOM 531 C C . ASP A 1 68 ? -12.039 11.344 9.711 1 98.25 68 ASP A C 1
ATOM 533 O O . ASP A 1 68 ? -10.898 10.891 9.828 1 98.25 68 ASP A O 1
ATOM 537 N N . GLU A 1 69 ? -12.617 11.453 8.562 1 98.25 69 GLU A N 1
ATOM 538 C CA . GLU A 1 69 ? -11.961 11.016 7.336 1 98.25 69 GLU A CA 1
ATOM 539 C C . GLU A 1 69 ? -10.711 11.836 7.051 1 98.25 69 GLU A C 1
ATOM 541 O O . GLU A 1 69 ? -9.672 11.289 6.672 1 98.25 69 GLU A O 1
ATOM 546 N N . GLU A 1 70 ? -10.82 13.102 7.242 1 98.81 70 GLU A N 1
ATOM 547 C CA . GLU A 1 70 ? -9.688 13.992 7.004 1 98.81 70 GLU A CA 1
ATOM 548 C C . GLU A 1 70 ? -8.555 13.719 7.992 1 98.81 70 GLU A C 1
ATOM 550 O O . GLU A 1 70 ? -7.383 13.727 7.617 1 98.81 70 GLU A O 1
ATOM 555 N N . VAL A 1 71 ? -8.883 13.516 9.234 1 98.94 71 VAL A N 1
ATOM 556 C CA . VAL A 1 71 ? -7.887 13.234 10.266 1 98.94 71 VAL A CA 1
ATOM 557 C C . VAL A 1 71 ? -7.156 11.938 9.938 1 98.94 71 VAL A C 1
ATOM 559 O O . VAL A 1 71 ? -5.926 11.875 9.977 1 98.94 71 VAL A O 1
ATOM 562 N N . VAL A 1 72 ? -7.902 10.906 9.578 1 98.88 72 VAL A N 1
ATOM 563 C CA . VAL A 1 72 ? -7.309 9.617 9.25 1 98.88 72 VAL A CA 1
ATOM 564 C C . VAL A 1 72 ? -6.457 9.75 7.988 1 98.88 72 VAL A C 1
ATOM 566 O O . VAL A 1 72 ? -5.371 9.172 7.898 1 98.88 72 VAL A O 1
ATOM 569 N N . ALA A 1 73 ? -6.926 10.539 7.023 1 98.88 73 ALA A N 1
ATOM 570 C CA . ALA A 1 73 ? -6.145 10.789 5.812 1 98.88 73 ALA A CA 1
ATOM 571 C C . ALA A 1 73 ? -4.82 11.469 6.148 1 98.88 73 ALA A C 1
ATOM 573 O O . ALA A 1 73 ? -3.768 11.078 5.637 1 98.88 73 ALA A O 1
ATOM 574 N N . ALA A 1 74 ? -4.844 12.469 6.977 1 98.94 74 ALA A N 1
ATOM 575 C CA . ALA A 1 74 ? -3.631 13.164 7.387 1 98.94 74 ALA A CA 1
ATOM 576 C C . ALA A 1 74 ? -2.68 12.227 8.125 1 98.94 74 ALA A C 1
ATOM 578 O O . ALA A 1 74 ? -1.48 12.195 7.832 1 98.94 74 ALA A O 1
ATOM 579 N N . LEU A 1 75 ? -3.24 11.438 9.039 1 98.94 75 LEU A N 1
ATOM 580 C CA . LEU A 1 75 ? -2.482 10.484 9.844 1 98.94 75 LEU A CA 1
ATOM 581 C C . LEU A 1 75 ? -1.788 9.461 8.953 1 98.94 75 LEU A C 1
ATOM 583 O O . LEU A 1 75 ? -0.646 9.078 9.219 1 98.94 75 LEU A O 1
ATOM 587 N N . CYS A 1 76 ? -2.416 9.047 7.844 1 98.94 76 CYS A N 1
ATOM 588 C CA . CYS A 1 76 ? -1.979 7.887 7.078 1 98.94 76 CYS A CA 1
ATOM 589 C C . CYS A 1 76 ? -1.352 8.305 5.754 1 98.94 76 CYS A C 1
ATOM 591 O O . CYS A 1 76 ? -0.968 7.461 4.945 1 98.94 76 CYS A O 1
ATOM 593 N N . HIS A 1 77 ? -1.177 9.602 5.473 1 98.94 77 HIS A N 1
ATOM 594 C CA . HIS A 1 77 ? -0.836 10.055 4.129 1 98.94 77 HIS A CA 1
ATOM 595 C C . HIS A 1 77 ? 0.511 9.492 3.684 1 98.94 77 HIS A C 1
ATOM 597 O O . HIS A 1 77 ? 0.734 9.281 2.49 1 98.94 77 HIS A O 1
ATOM 603 N N . ASP A 1 78 ? 1.397 9.211 4.645 1 98.81 78 ASP A N 1
ATOM 604 C CA . ASP A 1 78 ? 2.744 8.742 4.332 1 98.81 78 ASP A CA 1
ATOM 605 C C . ASP A 1 78 ? 2.947 7.301 4.793 1 98.81 78 ASP A C 1
ATOM 607 O O . ASP A 1 78 ? 4.078 6.809 4.84 1 98.81 78 ASP A O 1
ATOM 611 N N . ILE A 1 79 ? 1.854 6.562 5.133 1 98.88 79 ILE A N 1
ATOM 612 C CA . ILE A 1 79 ? 1.946 5.215 5.684 1 98.88 79 ILE A CA 1
ATOM 613 C C . ILE A 1 79 ? 2.57 4.277 4.652 1 98.88 79 ILE A C 1
ATOM 615 O O . ILE A 1 79 ? 3.244 3.311 5.012 1 98.88 79 ILE A O 1
ATOM 619 N N . GLY A 1 80 ? 2.463 4.598 3.365 1 98.62 80 GLY A N 1
ATOM 620 C CA . GLY A 1 80 ? 2.988 3.789 2.277 1 98.62 80 GLY A CA 1
ATOM 621 C C . GLY A 1 80 ? 4.504 3.738 2.25 1 98.62 80 GLY A C 1
ATOM 622 O O . GLY A 1 80 ? 5.09 2.895 1.569 1 98.62 80 GLY A O 1
ATOM 623 N N . LYS A 1 81 ? 5.184 4.605 3.039 1 98.38 81 LYS A N 1
ATOM 624 C CA . LYS A 1 81 ? 6.641 4.613 3.08 1 98.38 81 LYS A CA 1
ATOM 625 C C . LYS A 1 81 ? 7.184 3.285 3.602 1 98.38 81 LYS A C 1
ATOM 627 O O . LYS A 1 81 ? 8.32 2.912 3.301 1 98.38 81 LYS A O 1
ATOM 632 N N . VAL A 1 82 ? 6.344 2.6 4.352 1 97.94 82 VAL A N 1
ATOM 633 C CA . VAL A 1 82 ? 6.762 1.294 4.855 1 97.94 82 VAL A CA 1
ATOM 634 C C . VAL A 1 82 ? 7.062 0.359 3.686 1 97.94 82 VAL A C 1
ATOM 636 O O . VAL A 1 82 ? 7.953 -0.487 3.773 1 97.94 82 VAL A O 1
ATOM 639 N N . LEU A 1 83 ? 6.383 0.604 2.555 1 97.75 83 LEU A N 1
ATOM 640 C CA . LEU A 1 83 ? 6.469 -0.32 1.429 1 97.75 83 LEU A CA 1
ATOM 641 C C . LEU A 1 83 ? 7.324 0.266 0.308 1 97.75 83 LEU A C 1
ATOM 643 O O . LEU A 1 83 ? 8.07 -0.458 -0.351 1 97.75 83 LEU A O 1
ATOM 647 N N . SER A 1 84 ? 7.203 1.505 0.06 1 96.88 84 SER A N 1
ATOM 648 C CA . SER A 1 84 ? 7.922 2.186 -1.015 1 96.88 84 SER A CA 1
ATOM 649 C C . SER A 1 84 ? 7.945 3.693 -0.794 1 96.88 84 SER A C 1
ATOM 651 O O . SER A 1 84 ? 6.918 4.363 -0.925 1 96.88 84 SER A O 1
ATOM 653 N N . ILE A 1 85 ? 9.086 4.258 -0.57 1 96.5 85 ILE A N 1
ATOM 654 C CA . ILE A 1 85 ? 9.211 5.695 -0.354 1 96.5 85 ILE A CA 1
ATOM 655 C C . ILE A 1 85 ? 8.891 6.445 -1.646 1 96.5 85 ILE A C 1
ATOM 657 O O . ILE A 1 85 ? 8.086 7.375 -1.646 1 96.5 85 ILE A O 1
ATOM 661 N N . PRO A 1 86 ? 9.367 5.984 -2.779 1 95.12 86 PRO A N 1
ATOM 662 C CA . PRO A 1 86 ? 9.133 6.773 -3.99 1 95.12 86 PRO A CA 1
ATOM 663 C C . PRO A 1 86 ? 7.66 6.809 -4.395 1 95.12 86 PRO A C 1
ATOM 665 O O . PRO A 1 86 ? 7.215 7.762 -5.039 1 95.12 86 PRO A O 1
ATOM 668 N N . ASN A 1 87 ? 6.93 5.75 -3.996 1 97.31 87 ASN A N 1
ATOM 669 C CA . ASN A 1 87 ? 5.539 5.699 -4.434 1 97.31 87 ASN A CA 1
ATOM 670 C C . ASN A 1 87 ? 4.582 5.656 -3.246 1 97.31 87 ASN A C 1
ATOM 672 O O . ASN A 1 87 ? 3.479 5.117 -3.352 1 97.31 87 ASN A O 1
ATOM 676 N N . HIS A 1 88 ? 4.953 6.258 -2.121 1 98.44 88 HIS A N 1
ATOM 677 C CA . HIS A 1 88 ? 4.191 6.137 -0.882 1 98.44 88 HIS A CA 1
ATOM 678 C C . HIS A 1 88 ? 2.82 6.789 -1.014 1 98.44 88 HIS A C 1
ATOM 680 O O . HIS A 1 88 ? 1.84 6.301 -0.447 1 98.44 88 HIS A O 1
ATOM 686 N N . GLY A 1 89 ? 2.676 7.879 -1.773 1 98.69 89 GLY A N 1
ATOM 687 C CA . GLY A 1 89 ? 1.406 8.57 -1.938 1 98.69 89 GLY A CA 1
ATOM 688 C C . GLY A 1 89 ? 0.327 7.695 -2.551 1 98.69 89 GLY A C 1
ATOM 689 O O . GLY A 1 89 ? -0.709 7.453 -1.929 1 98.69 89 GLY A O 1
ATOM 690 N N . PRO A 1 90 ? 0.629 7.195 -3.748 1 98.88 90 PRO A N 1
ATOM 691 C CA . PRO A 1 90 ? -0.335 6.293 -4.383 1 98.88 90 PRO A CA 1
ATOM 692 C C . PRO A 1 90 ? -0.657 5.074 -3.52 1 98.88 90 PRO A C 1
ATOM 694 O O . PRO A 1 90 ? -1.808 4.629 -3.479 1 98.88 90 PRO A O 1
ATOM 697 N N . ILE A 1 91 ? 0.274 4.496 -2.793 1 98.88 91 ILE A N 1
ATOM 698 C CA . ILE A 1 91 ? 0.021 3.352 -1.926 1 98.88 91 ILE A CA 1
ATOM 699 C C . ILE A 1 91 ? -0.987 3.734 -0.845 1 98.88 91 ILE A C 1
ATOM 701 O O . ILE A 1 91 ? -1.988 3.041 -0.649 1 98.88 91 ILE A O 1
ATOM 705 N N . ALA A 1 92 ? -0.721 4.859 -0.151 1 98.94 92 ALA A N 1
ATOM 706 C CA . ALA A 1 92 ? -1.629 5.32 0.897 1 98.94 92 ALA A CA 1
ATOM 707 C C . ALA A 1 92 ? -3.012 5.625 0.33 1 98.94 92 ALA A C 1
ATOM 709 O O . ALA A 1 92 ? -4.027 5.309 0.952 1 98.94 92 ALA A O 1
ATOM 710 N N . ALA A 1 93 ? -3.051 6.242 -0.838 1 98.94 93 ALA A N 1
ATOM 711 C CA . ALA A 1 93 ? -4.324 6.562 -1.478 1 98.94 93 ALA A CA 1
ATOM 712 C C . ALA A 1 93 ? -5.125 5.297 -1.771 1 98.94 93 ALA A C 1
ATOM 714 O O . ALA A 1 93 ? -6.316 5.227 -1.467 1 98.94 93 ALA A O 1
ATOM 715 N N . GLU A 1 94 ? -4.492 4.312 -2.336 1 98.75 94 GLU A N 1
ATOM 716 C CA . GLU A 1 94 ? -5.191 3.076 -2.68 1 98.75 94 GLU A CA 1
ATOM 717 C C . GLU A 1 94 ? -5.684 2.355 -1.428 1 98.75 94 GLU A C 1
ATOM 719 O O . GLU A 1 94 ? -6.754 1.747 -1.438 1 98.75 94 GLU A O 1
ATOM 724 N N . MET A 1 95 ? -4.875 2.373 -0.354 1 98.5 95 MET A N 1
ATOM 725 C CA . MET A 1 95 ? -5.312 1.824 0.927 1 98.5 95 MET A CA 1
ATOM 726 C C . MET A 1 95 ? -6.602 2.49 1.394 1 98.5 95 MET A C 1
ATOM 728 O O . MET A 1 95 ? -7.523 1.815 1.855 1 98.5 95 MET A O 1
ATOM 732 N N . LEU A 1 96 ? -6.758 3.793 1.215 1 98.44 96 LEU A N 1
ATOM 733 C CA . LEU A 1 96 ? -7.852 4.59 1.764 1 98.44 96 LEU A CA 1
ATOM 734 C C . LEU A 1 96 ? -9.047 4.59 0.823 1 98.44 96 LEU A C 1
ATOM 736 O O . LEU A 1 96 ? -10.164 4.918 1.233 1 98.44 96 LEU A O 1
ATOM 740 N N . LYS A 1 97 ? -8.875 4.234 -0.407 1 98.38 97 LYS A N 1
ATOM 741 C CA . LYS A 1 97 ? -9.828 4.434 -1.49 1 98.38 97 LYS A CA 1
ATOM 742 C C . LYS A 1 97 ? -11.211 3.902 -1.109 1 98.38 97 LYS A C 1
ATOM 744 O O . LYS A 1 97 ? -12.219 4.594 -1.276 1 98.38 97 LYS A O 1
ATOM 749 N N . PRO A 1 98 ? -11.344 2.705 -0.51 1 96.69 98 PRO A N 1
ATOM 750 C CA . PRO A 1 98 ? -12.68 2.195 -0.213 1 96.69 98 PRO A CA 1
ATOM 751 C C . PRO A 1 98 ? -13.367 2.957 0.919 1 96.69 98 PRO A C 1
ATOM 753 O O . PRO A 1 98 ? -14.562 2.787 1.147 1 96.69 98 PRO A O 1
ATOM 756 N N . TYR A 1 99 ? -12.672 3.924 1.571 1 96.62 99 TYR A N 1
ATOM 757 C CA . TYR A 1 99 ? -13.172 4.375 2.863 1 96.62 99 TYR A CA 1
ATOM 758 C C . TYR A 1 99 ? -13.352 5.887 2.883 1 96.62 99 TYR A C 1
ATOM 760 O O . TYR A 1 99 ? -13.953 6.438 3.811 1 96.62 99 TYR A O 1
ATOM 768 N N . VAL A 1 100 ? -12.836 6.57 1.887 1 97.88 100 VAL A N 1
ATOM 769 C CA . VAL A 1 100 ? -12.859 8.031 1.937 1 97.88 100 VAL A CA 1
ATOM 770 C C . VAL A 1 100 ? -13.477 8.578 0.653 1 97.88 100 VAL A C 1
ATOM 772 O O . VAL A 1 100 ? -13.68 7.844 -0.311 1 97.88 100 VAL A O 1
ATOM 775 N N . SER A 1 101 ? -13.766 9.859 0.676 1 97.69 101 SER A N 1
ATOM 776 C CA . SER A 1 101 ? -14.297 10.531 -0.507 1 97.69 101 SER A CA 1
ATOM 777 C C . SER A 1 101 ? -13.266 10.555 -1.634 1 97.69 101 SER A C 1
ATOM 779 O O . SER A 1 101 ? -12.07 10.43 -1.389 1 97.69 101 SER A O 1
ATOM 781 N N . ASP A 1 102 ? -13.75 10.75 -2.881 1 98 102 ASP A N 1
ATOM 782 C CA . ASP A 1 102 ? -12.875 10.844 -4.043 1 98 102 ASP A CA 1
ATOM 783 C C . ASP A 1 102 ? -11.891 12 -3.898 1 98 102 ASP A C 1
ATOM 785 O O . ASP A 1 102 ? -10.734 11.906 -4.332 1 98 102 ASP A O 1
ATOM 789 N N . ASP A 1 103 ? -12.312 13.078 -3.324 1 98.62 103 ASP A N 1
ATOM 790 C CA . ASP A 1 103 ? -11.445 14.242 -3.156 1 98.62 103 ASP A CA 1
ATOM 791 C C . ASP A 1 103 ? -10.289 13.93 -2.213 1 98.62 103 ASP A C 1
ATOM 793 O O . ASP A 1 103 ? -9.148 14.297 -2.48 1 98.62 103 ASP A O 1
ATOM 797 N N . ILE A 1 104 ? -10.562 13.242 -1.093 1 98.81 104 ILE A N 1
ATOM 798 C CA . ILE A 1 104 ? -9.5 12.867 -0.164 1 98.81 104 ILE A CA 1
ATOM 799 C C . ILE A 1 104 ? -8.562 11.859 -0.83 1 98.81 104 ILE A C 1
ATOM 801 O O . ILE A 1 104 ? -7.344 11.977 -0.716 1 98.81 104 ILE A O 1
ATOM 805 N N . TYR A 1 105 ? -9.172 10.883 -1.558 1 98.88 105 TYR A N 1
ATOM 806 C CA . TYR A 1 105 ? -8.367 9.93 -2.311 1 98.88 105 TYR A CA 1
ATOM 807 C C . TYR A 1 105 ? -7.387 10.648 -3.229 1 98.88 105 TYR A C 1
ATOM 809 O O . TYR A 1 105 ? -6.184 10.383 -3.189 1 98.88 105 TYR A O 1
ATOM 817 N N . LYS A 1 106 ? -7.816 11.586 -4.004 1 98.94 106 LYS A N 1
ATOM 818 C CA . LYS A 1 106 ? -6.98 12.305 -4.965 1 98.94 106 LYS A CA 1
ATOM 819 C C . LYS A 1 106 ? -5.945 13.172 -4.25 1 98.94 106 LYS A C 1
ATOM 821 O O . LYS A 1 106 ? -4.785 13.234 -4.672 1 98.94 106 LYS A O 1
ATOM 826 N N . ALA A 1 107 ? -6.32 13.828 -3.203 1 98.94 107 ALA A N 1
ATOM 827 C CA . ALA A 1 107 ? -5.398 14.656 -2.432 1 98.94 107 ALA A CA 1
ATOM 828 C C . ALA A 1 107 ? -4.223 13.836 -1.914 1 98.94 107 ALA A C 1
ATOM 830 O O . ALA A 1 107 ? -3.07 14.266 -1.989 1 98.94 107 ALA A O 1
ATOM 831 N N . ILE A 1 108 ? -4.547 12.641 -1.393 1 98.94 108 ILE A N 1
ATOM 832 C CA . ILE A 1 108 ? -3.492 11.781 -0.871 1 98.94 108 ILE A CA 1
ATOM 833 C C . ILE A 1 108 ? -2.637 11.258 -2.023 1 98.94 108 ILE A C 1
ATOM 835 O O . ILE A 1 108 ? -1.407 11.258 -1.941 1 98.94 108 ILE A O 1
ATOM 839 N N . TYR A 1 109 ? -3.271 10.852 -3.131 1 98.88 109 TYR A N 1
ATOM 840 C CA . TYR A 1 109 ? -2.574 10.281 -4.277 1 98.88 109 TYR A CA 1
ATOM 841 C C . TYR A 1 109 ? -1.534 11.258 -4.82 1 98.88 109 TYR A C 1
ATOM 843 O O . TYR A 1 109 ? -0.415 10.859 -5.152 1 98.88 109 TYR A O 1
ATOM 851 N N . TRP A 1 110 ? -1.87 12.586 -4.777 1 98.75 110 TRP A N 1
ATOM 852 C CA . TRP A 1 110 ? -1.028 13.57 -5.441 1 98.75 110 TRP A CA 1
ATOM 853 C C . TRP A 1 110 ? -0.375 14.508 -4.43 1 98.75 110 TRP A C 1
ATOM 855 O O . TRP A 1 110 ? 0.177 15.547 -4.801 1 98.75 110 TRP A O 1
ATOM 865 N N . HIS A 1 111 ? -0.375 14.188 -3.156 1 98.81 111 HIS A N 1
ATOM 866 C CA . HIS A 1 111 ? 0.075 15.141 -2.15 1 98.81 111 HIS A CA 1
ATOM 867 C C . HIS A 1 111 ? 1.548 15.484 -2.34 1 98.81 111 HIS A C 1
ATOM 869 O O . HIS A 1 111 ? 1.987 16.578 -1.96 1 98.81 111 HIS A O 1
ATOM 875 N N . GLN A 1 112 ? 2.299 14.609 -2.975 1 98.25 112 GLN A N 1
ATOM 876 C CA . GLN A 1 112 ? 3.711 14.906 -3.191 1 98.25 112 GLN A CA 1
ATOM 877 C C . GLN A 1 112 ? 3.887 16.062 -4.172 1 98.25 112 GLN A C 1
ATOM 879 O O . GLN A 1 112 ? 4.824 16.859 -4.047 1 98.25 112 GLN A O 1
ATOM 884 N N . ASP A 1 113 ? 3.074 16.156 -5.156 1 98.38 113 ASP A N 1
ATOM 885 C CA . ASP A 1 113 ? 3.139 17.281 -6.094 1 98.38 113 ASP A CA 1
ATOM 886 C C . ASP A 1 113 ? 2.885 18.609 -5.383 1 98.38 113 ASP A C 1
ATOM 888 O O . ASP A 1 113 ? 3.379 19.656 -5.816 1 98.38 113 ASP A O 1
ATOM 892 N N . PHE A 1 114 ? 2.117 18.562 -4.355 1 98.75 114 PHE A N 1
ATOM 893 C CA . PHE A 1 114 ? 1.868 19.766 -3.562 1 98.75 114 PHE A CA 1
ATOM 894 C C . PHE A 1 114 ? 3.041 20.047 -2.631 1 98.75 114 PHE A C 1
ATOM 896 O O . PHE A 1 114 ? 3.465 21.203 -2.492 1 98.75 114 PHE A O 1
ATOM 903 N N . GLN A 1 115 ? 3.572 18.984 -2.016 1 98.5 115 GLN A N 1
ATOM 904 C CA . GLN A 1 115 ? 4.777 19.125 -1.206 1 98.5 115 GLN A CA 1
ATOM 905 C C . GLN A 1 115 ? 5.926 19.703 -2.031 1 98.5 115 GLN A C 1
ATOM 907 O O . GLN A 1 115 ? 6.758 20.453 -1.511 1 98.5 115 GLN A O 1
ATOM 912 N N . GLY A 1 116 ? 5.922 19.297 -3.289 1 98.06 116 GLY A N 1
ATOM 913 C CA . GLY A 1 116 ? 7 19.688 -4.188 1 98.06 116 GLY A CA 1
ATOM 914 C C . GLY A 1 116 ? 7.195 21.188 -4.281 1 98.06 116 GLY A C 1
ATOM 915 O O . GLY A 1 116 ? 8.281 21.656 -4.637 1 98.06 116 GLY A O 1
ATOM 916 N N . ALA A 1 117 ? 6.195 21.984 -3.955 1 98 117 ALA A N 1
ATOM 917 C CA . ALA A 1 117 ? 6.301 23.438 -3.936 1 98 117 ALA A CA 1
ATOM 918 C C . ALA A 1 117 ? 7.387 23.906 -2.969 1 98 117 ALA A C 1
ATOM 920 O O . ALA A 1 117 ? 7.961 24.984 -3.135 1 98 117 ALA A O 1
ATOM 921 N N . TYR A 1 118 ? 7.719 23 -2.057 1 98.06 118 TYR A N 1
ATOM 922 C CA . TYR A 1 118 ? 8.617 23.422 -0.986 1 98.06 118 TYR A CA 1
ATOM 923 C C . TYR A 1 118 ? 10.016 22.859 -1.193 1 98.06 118 TYR A C 1
ATOM 925 O O . TYR A 1 118 ? 10.969 23.297 -0.542 1 98.06 118 TYR A O 1
ATOM 933 N N . TYR A 1 119 ? 10.156 21.891 -2.129 1 97.62 119 TYR A N 1
ATOM 934 C CA . TYR A 1 119 ? 11.5 21.312 -2.137 1 97.62 119 TYR A CA 1
ATOM 935 C C . TYR A 1 119 ? 11.883 20.844 -3.535 1 97.62 119 TYR A C 1
ATOM 937 O O . TYR A 1 119 ? 13.047 20.547 -3.795 1 97.62 119 TYR A O 1
ATOM 945 N N . TYR A 1 120 ? 10.992 20.688 -4.508 1 97.38 120 TYR A N 1
ATOM 946 C CA . TYR A 1 120 ? 11.312 20.125 -5.812 1 97.38 120 TYR A CA 1
ATOM 947 C C . TYR A 1 120 ? 12.398 20.922 -6.508 1 97.38 120 TYR A C 1
ATOM 949 O O . TYR A 1 120 ? 13.258 20.359 -7.188 1 97.38 120 TYR A O 1
ATOM 957 N N . GLU A 1 121 ? 12.477 22.203 -6.34 1 96.38 121 GLU A N 1
ATOM 958 C CA . GLU A 1 121 ? 13.484 23.031 -6.996 1 96.38 121 GLU A CA 1
ATOM 959 C C . GLU A 1 121 ? 14.891 22.656 -6.531 1 96.38 121 GLU A C 1
ATOM 961 O O . GLU A 1 121 ? 15.852 22.766 -7.297 1 96.38 121 GLU A O 1
ATOM 966 N N . PHE A 1 122 ? 15 22.234 -5.277 1 96.19 122 PHE A N 1
ATOM 967 C CA . PHE A 1 122 ? 16.297 21.812 -4.762 1 96.19 122 PHE A CA 1
ATOM 968 C C . PHE A 1 122 ? 16.75 20.531 -5.434 1 96.19 122 PHE A C 1
ATOM 970 O O . PHE A 1 122 ? 17.938 20.172 -5.375 1 96.19 122 PHE A O 1
ATOM 977 N N . LEU A 1 123 ? 15.797 19.812 -6.094 1 93.62 123 LEU A N 1
ATOM 978 C CA . LEU A 1 123 ? 16.078 18.531 -6.715 1 93.62 123 LEU A CA 1
ATOM 979 C C . LEU A 1 123 ? 16.016 18.625 -8.234 1 93.62 123 LEU A C 1
ATOM 981 O O . LEU A 1 123 ? 15.984 17.609 -8.93 1 93.62 123 LEU A O 1
ATOM 985 N N . GLY A 1 124 ? 15.914 19.828 -8.742 1 94.19 124 GLY A N 1
ATOM 986 C CA . GLY A 1 124 ? 15.898 20.047 -10.18 1 94.19 124 GLY A CA 1
ATOM 987 C C . GLY A 1 124 ? 14.547 19.75 -10.812 1 94.19 124 GLY A C 1
ATOM 988 O O . GLY A 1 124 ? 14.469 19.469 -12.008 1 94.19 124 GLY A O 1
ATOM 989 N N . LYS A 1 125 ? 13.523 19.672 -10.039 1 95.69 125 LYS A N 1
ATOM 990 C CA . LYS A 1 125 ? 12.164 19.453 -10.523 1 95.69 125 LYS A CA 1
ATOM 991 C C . LYS A 1 125 ? 11.32 20.719 -10.406 1 95.69 125 LYS A C 1
ATOM 993 O O . LYS A 1 125 ? 11.648 21.609 -9.633 1 95.69 125 LYS A O 1
ATOM 998 N N . PRO A 1 126 ? 10.273 20.812 -11.188 1 96.69 126 PRO A N 1
ATOM 999 C CA . PRO A 1 126 ? 9.422 22 -11.102 1 96.69 126 PRO A CA 1
ATOM 1000 C C . PRO A 1 126 ? 8.719 22.125 -9.75 1 96.69 126 PRO A C 1
ATOM 1002 O O . PRO A 1 126 ? 8.102 21.172 -9.281 1 96.69 126 PRO A O 1
ATOM 1005 N N . GLY A 1 127 ? 8.758 23.25 -9.148 1 96.38 127 GLY A N 1
ATOM 1006 C CA . GLY A 1 127 ? 8.156 23.5 -7.844 1 96.38 127 GLY A CA 1
ATOM 1007 C C . GLY A 1 127 ? 6.688 23.875 -7.926 1 96.38 127 GLY A C 1
ATOM 1008 O O . GLY A 1 127 ? 6.027 24.062 -6.902 1 96.38 127 GLY A O 1
ATOM 1009 N N . ASN A 1 128 ? 6.133 23.938 -9.125 1 97.25 128 ASN A N 1
ATOM 1010 C CA . ASN A 1 128 ? 4.766 24.422 -9.273 1 97.25 128 ASN A CA 1
ATOM 1011 C C . ASN A 1 128 ? 3.857 23.359 -9.883 1 97.25 128 ASN A C 1
ATOM 1013 O O . ASN A 1 128 ? 2.877 23.672 -10.555 1 97.25 128 ASN A O 1
ATOM 1017 N N . LEU A 1 129 ? 4.164 22.062 -9.656 1 98.06 129 LEU A N 1
ATOM 1018 C CA . LEU A 1 129 ? 3.377 20.969 -10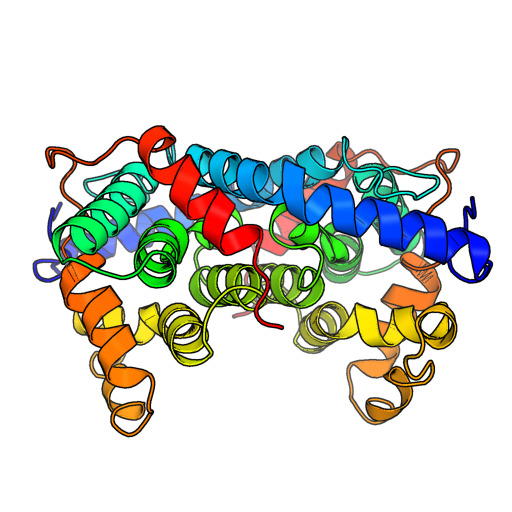.219 1 98.06 129 LEU A CA 1
ATOM 1019 C C . LEU A 1 129 ? 1.938 21.016 -9.719 1 98.06 129 LEU A C 1
ATOM 1021 O O . LEU A 1 129 ? 1.01 20.656 -10.445 1 98.06 129 LEU A O 1
ATOM 1025 N N . ARG A 1 130 ? 1.726 21.453 -8.469 1 98.31 130 ARG A N 1
ATOM 1026 C CA . ARG A 1 130 ? 0.385 21.469 -7.891 1 98.31 130 ARG A CA 1
ATOM 1027 C C . ARG A 1 130 ? -0.551 22.359 -8.703 1 98.31 130 ARG A C 1
ATOM 1029 O O . ARG A 1 130 ? -1.764 22.141 -8.727 1 98.31 130 ARG A O 1
ATOM 1036 N N . GLU A 1 131 ? -0.024 23.344 -9.43 1 98.31 131 GLU A N 1
ATOM 1037 C CA . GLU A 1 131 ? -0.85 24.281 -10.188 1 98.31 131 GLU A CA 1
ATOM 1038 C C . GLU A 1 131 ? -1.554 23.594 -11.344 1 98.31 131 GLU A C 1
ATOM 1040 O O . GLU A 1 131 ? -2.564 24.078 -11.852 1 98.31 131 GLU A O 1
ATOM 1045 N N . SER A 1 132 ? -1.007 22.453 -11.82 1 98.12 132 SER A N 1
ATOM 1046 C CA . SER A 1 132 ? -1.649 21.703 -12.891 1 98.12 132 SER A CA 1
ATOM 1047 C C . SER A 1 132 ? -3 21.156 -12.445 1 98.12 132 SER A C 1
ATOM 1049 O O . SER A 1 132 ? -3.818 20.75 -13.273 1 98.12 132 SER A O 1
ATOM 1051 N N . TYR A 1 133 ? -3.264 21.203 -11.078 1 98.56 133 TYR A N 1
ATOM 1052 C CA . TYR A 1 133 ? -4.5 20.641 -10.547 1 98.56 133 TYR A CA 1
ATOM 1053 C C . TYR A 1 133 ? -5.43 21.734 -10.055 1 98.56 133 TYR A C 1
ATOM 1055 O O . TYR A 1 133 ? -6.402 21.469 -9.344 1 98.56 133 TYR A O 1
ATOM 1063 N N . ARG A 1 134 ? -5.18 22.922 -10.328 1 98.31 134 ARG A N 1
ATOM 1064 C CA . ARG A 1 134 ? -5.844 24.094 -9.758 1 98.31 134 ARG A CA 1
ATOM 1065 C C . ARG A 1 134 ? -7.355 24 -9.953 1 98.31 134 ARG A C 1
ATOM 1067 O O . ARG A 1 134 ? -8.117 24.469 -9.102 1 98.31 134 ARG A O 1
ATOM 1074 N N . ASN A 1 135 ? -7.855 23.391 -11.102 1 98.44 135 ASN A N 1
ATOM 1075 C CA . ASN A 1 135 ? -9.281 23.359 -11.406 1 98.44 135 ASN A CA 1
ATOM 1076 C C . ASN A 1 135 ? -9.93 22.062 -10.961 1 98.44 135 ASN A C 1
ATOM 1078 O O . ASN A 1 135 ? -11.109 21.828 -11.219 1 98.44 135 ASN A O 1
ATOM 1082 N N . GLU A 1 136 ? -9.203 21.25 -10.289 1 98.69 136 GLU A N 1
ATOM 1083 C CA . GLU A 1 136 ? -9.766 20 -9.773 1 98.69 136 GLU A CA 1
ATOM 1084 C C . GLU A 1 136 ? -10.531 20.234 -8.477 1 98.69 136 GLU A C 1
ATOM 1086 O O . GLU A 1 136 ? -10.117 21.047 -7.641 1 98.69 136 GLU A O 1
ATOM 1091 N N . SER A 1 137 ? -11.602 19.484 -8.242 1 98.69 137 SER A N 1
ATOM 1092 C CA . SER A 1 137 ? -12.445 19.625 -7.059 1 98.69 137 SER A CA 1
ATOM 1093 C C . SER A 1 137 ? -11.656 19.344 -5.785 1 98.69 137 SER A C 1
ATOM 1095 O O . SER A 1 137 ? -11.984 19.875 -4.719 1 98.69 137 SER A O 1
ATOM 1097 N N . TRP A 1 138 ? -10.602 18.547 -5.875 1 98.75 138 TRP A N 1
ATOM 1098 C CA . TRP A 1 138 ? -9.844 18.062 -4.723 1 98.75 138 TRP A CA 1
ATOM 1099 C C . TRP A 1 138 ? -8.664 18.984 -4.43 1 98.75 138 TRP A C 1
ATOM 1101 O O . TRP A 1 138 ? -7.902 18.734 -3.49 1 98.75 138 TRP A O 1
ATOM 1111 N N . PHE A 1 139 ? -8.477 20.078 -5.195 1 98.81 139 PHE A N 1
ATOM 1112 C CA . PHE A 1 139 ? -7.332 20.969 -5.047 1 98.81 139 PHE A CA 1
ATOM 1113 C C . PHE A 1 139 ? -7.262 21.531 -3.631 1 98.81 139 PHE A C 1
ATOM 1115 O O . PHE A 1 139 ? -6.215 21.469 -2.984 1 98.81 139 PHE A O 1
ATOM 1122 N N . GLU A 1 140 ? -8.32 22.078 -3.16 1 98.62 140 GLU A N 1
ATOM 1123 C CA . GLU A 1 140 ? -8.352 22.719 -1.842 1 98.62 140 GLU A CA 1
ATOM 1124 C C . GLU A 1 140 ? -8.086 21.688 -0.738 1 98.62 140 GLU A C 1
ATOM 1126 O O . GLU A 1 140 ? -7.449 22.016 0.269 1 98.62 140 GLU A O 1
ATOM 1131 N N . MET A 1 141 ? -8.617 20.484 -0.933 1 98.81 141 MET A N 1
ATOM 1132 C CA . MET A 1 141 ? -8.359 19.422 0.038 1 98.81 141 MET A CA 1
ATOM 1133 C C . MET A 1 141 ? -6.867 19.109 0.099 1 98.81 141 MET A C 1
ATOM 1135 O O . MET A 1 141 ? -6.312 18.938 1.185 1 98.81 141 MET A O 1
ATOM 1139 N N . ALA A 1 142 ? -6.195 19.031 -1.031 1 98.94 142 ALA A N 1
ATOM 1140 C CA . ALA A 1 142 ? -4.762 18.75 -1.077 1 98.94 142 ALA A CA 1
ATOM 1141 C C . ALA A 1 142 ? -3.967 19.906 -0.456 1 98.94 142 ALA A C 1
ATOM 1143 O O . ALA A 1 142 ? -2.988 19.672 0.258 1 98.94 142 ALA A O 1
ATOM 1144 N N . GLU A 1 143 ? -4.375 21.141 -0.742 1 98.69 143 GLU A N 1
ATOM 1145 C CA . GLU A 1 143 ? -3.729 22.312 -0.149 1 98.69 143 GLU A CA 1
ATOM 1146 C C . GLU A 1 143 ? -3.85 22.297 1.372 1 98.69 143 GLU A C 1
ATOM 1148 O O . GLU A 1 143 ? -2.875 22.547 2.08 1 98.69 143 GLU A O 1
ATOM 1153 N N . LYS A 1 144 ? -5.051 22.031 1.788 1 98.81 144 LYS A N 1
ATOM 1154 C CA . LYS A 1 144 ? -5.297 21.938 3.225 1 98.81 144 LYS A CA 1
ATOM 1155 C C . LYS A 1 144 ? -4.438 20.859 3.859 1 98.81 144 LYS A C 1
ATOM 1157 O O . LYS A 1 144 ? -3.746 21.094 4.852 1 98.81 144 LYS A O 1
ATOM 1162 N N . LEU A 1 145 ? -4.422 19.672 3.289 1 98.94 145 LEU A N 1
ATOM 1163 C CA . LEU A 1 145 ? -3.646 18.547 3.785 1 98.94 145 LEU A CA 1
ATOM 1164 C C . LEU A 1 145 ? -2.164 18.891 3.852 1 98.94 145 LEU A C 1
ATOM 1166 O O . LEU A 1 145 ? -1.521 18.688 4.887 1 98.94 145 LEU A O 1
ATOM 1170 N N . VAL A 1 146 ? -1.638 19.391 2.748 1 98.94 146 VAL A N 1
ATOM 1171 C CA . VAL A 1 146 ? -0.191 19.547 2.633 1 98.94 146 VAL A CA 1
ATOM 1172 C C . VAL A 1 146 ? 0.255 20.812 3.355 1 98.94 146 VAL A C 1
ATOM 1174 O O . VAL A 1 146 ? 1.169 20.781 4.184 1 98.94 146 VAL A O 1
ATOM 1177 N N . ASP A 1 147 ? -0.39 21.953 3.152 1 98.81 147 ASP A N 1
ATOM 1178 C CA . ASP A 1 147 ? 0.106 23.25 3.635 1 98.81 147 ASP A CA 1
ATOM 1179 C C . ASP A 1 147 ? -0.192 23.422 5.121 1 98.81 147 ASP A C 1
ATOM 1181 O O . ASP A 1 147 ? 0.593 24.047 5.844 1 98.81 147 ASP A O 1
ATOM 1185 N N . ARG A 1 148 ? -1.263 22.875 5.562 1 98.88 148 ARG A N 1
ATOM 1186 C CA . ARG A 1 148 ? -1.656 23.141 6.941 1 98.88 148 ARG A CA 1
ATOM 1187 C C . ARG A 1 148 ? -1.236 22.016 7.871 1 98.88 148 ARG A C 1
ATOM 1189 O O . ARG A 1 148 ? -0.948 22.234 9.047 1 98.88 148 ARG A O 1
ATOM 1196 N N . TRP A 1 149 ? -1.235 20.812 7.359 1 98.94 149 TRP A N 1
ATOM 1197 C CA . TRP A 1 149 ? -1.066 19.688 8.273 1 98.94 149 TRP A CA 1
ATOM 1198 C C . TRP A 1 149 ? 0.245 18.953 8.008 1 98.94 149 TRP A C 1
ATOM 1200 O O . TRP A 1 149 ? 1.013 18.688 8.93 1 98.94 149 TRP A O 1
ATOM 1210 N N . ASP A 1 150 ? 0.58 18.672 6.812 1 98.94 150 ASP A N 1
ATOM 1211 C CA . ASP A 1 150 ? 1.717 17.844 6.414 1 98.94 150 ASP A CA 1
ATOM 1212 C C . ASP A 1 150 ? 3.018 18.641 6.465 1 98.94 150 ASP A C 1
ATOM 1214 O O . ASP A 1 150 ? 3.939 18.297 7.203 1 98.94 150 ASP A O 1
ATOM 1218 N N . ALA A 1 151 ? 3.17 19.734 5.77 1 98.81 151 ALA A N 1
ATOM 1219 C CA . ALA A 1 151 ? 4.402 20.5 5.598 1 98.81 151 ALA A CA 1
ATOM 1220 C C . ALA A 1 151 ? 4.922 21.016 6.934 1 98.81 151 ALA A C 1
ATOM 1222 O O . ALA A 1 151 ? 6.129 21.016 7.184 1 98.81 151 ALA A O 1
ATOM 1223 N N . PRO A 1 152 ? 4.09 21.422 7.855 1 98.75 152 PRO A N 1
ATOM 1224 C CA . PRO A 1 152 ? 4.625 21.922 9.125 1 98.75 152 PRO A CA 1
ATOM 1225 C C . PRO A 1 152 ? 4.926 20.797 10.117 1 98.75 152 PRO A C 1
ATOM 1227 O O . PRO A 1 152 ? 5.457 21.047 11.195 1 98.75 152 PRO A O 1
ATOM 1230 N N . ALA A 1 153 ? 4.719 19.547 9.797 1 98.88 153 ALA A N 1
ATOM 1231 C CA . ALA A 1 153 ? 4.629 18.469 10.773 1 98.88 153 ALA A CA 1
ATOM 1232 C C . ALA A 1 153 ? 5.953 17.719 10.883 1 98.88 153 ALA A C 1
ATOM 1234 O O . ALA A 1 153 ? 5.984 16.484 10.805 1 98.88 153 ALA A O 1
ATOM 1235 N N . PHE A 1 154 ? 7.004 18.453 11.258 1 98.81 154 PHE A N 1
ATOM 1236 C CA . PHE A 1 154 ? 8.297 17.781 11.367 1 98.81 154 PHE A CA 1
ATOM 1237 C C . PHE A 1 154 ? 9.016 18.219 12.633 1 98.81 154 PHE A C 1
ATOM 1239 O O . PHE A 1 154 ? 10.242 18.094 12.727 1 98.81 154 PHE A O 1
ATOM 1246 N N . ASP A 1 155 ? 8.344 18.672 13.664 1 98.69 155 ASP A N 1
ATOM 1247 C CA . ASP A 1 155 ? 8.914 19.094 14.938 1 98.69 155 ASP A CA 1
ATOM 1248 C C . ASP A 1 155 ? 8.875 17.953 15.961 1 98.69 155 ASP A C 1
ATOM 1250 O O . ASP A 1 155 ? 7.809 17.609 16.469 1 98.69 155 ASP A O 1
ATOM 1254 N N . PRO A 1 156 ? 10 17.359 16.312 1 98.12 156 PRO A N 1
ATOM 1255 C CA . PRO A 1 156 ? 10.008 16.266 17.281 1 98.12 156 PRO A CA 1
ATOM 1256 C C . PRO A 1 156 ? 9.555 16.703 18.672 1 98.12 156 PRO A C 1
ATOM 1258 O O . PRO A 1 156 ? 9.234 15.859 19.516 1 98.12 156 PRO A O 1
ATOM 1261 N N . GLY A 1 157 ? 9.578 18 18.953 1 98.19 157 GLY A N 1
ATOM 1262 C CA . GLY A 1 157 ? 9.164 18.5 20.25 1 98.19 157 GLY A CA 1
ATOM 1263 C C . GLY A 1 157 ? 7.699 18.891 20.297 1 98.19 157 GLY A C 1
ATOM 1264 O O . GLY A 1 157 ? 7.199 19.312 21.344 1 98.19 157 GLY A O 1
ATOM 1265 N N . PHE A 1 158 ? 6.969 18.812 19.188 1 98.5 158 PHE A N 1
ATOM 1266 C CA . PHE A 1 158 ? 5.547 19.125 19.141 1 98.5 158 PHE A CA 1
ATOM 1267 C C . PHE A 1 158 ? 4.75 18.172 20.016 1 98.5 158 PHE A C 1
ATOM 1269 O O . PHE A 1 158 ? 5.055 16.969 20.078 1 98.5 158 PHE A O 1
ATOM 1276 N N . ASP A 1 159 ? 3.725 18.703 20.719 1 98.44 159 ASP A N 1
ATOM 1277 C CA . ASP A 1 159 ? 2.83 17.891 21.531 1 98.44 159 ASP A CA 1
ATOM 1278 C C . ASP A 1 159 ? 1.819 17.141 20.672 1 98.44 159 ASP A C 1
ATOM 1280 O O . ASP A 1 159 ? 0.684 17.594 20.5 1 98.44 159 ASP A O 1
ATOM 1284 N N . VAL A 1 160 ? 2.15 16 20.219 1 98.75 160 VAL A N 1
ATOM 1285 C CA . VAL A 1 160 ? 1.287 15.234 19.312 1 98.75 160 VAL A CA 1
ATOM 1286 C C . VAL A 1 160 ? 0.323 14.383 20.141 1 98.75 160 VAL A C 1
ATOM 1288 O O . VAL A 1 160 ? 0.66 13.93 21.234 1 98.75 160 VAL A O 1
ATOM 1291 N N . ASP A 1 161 ? -0.863 14.164 19.656 1 98.88 161 ASP A N 1
ATOM 1292 C CA . ASP A 1 161 ? -1.729 13.125 20.203 1 98.88 161 ASP A CA 1
ATOM 1293 C C . ASP A 1 161 ? -1.121 11.734 20 1 98.88 161 ASP A C 1
ATOM 1295 O O . ASP A 1 161 ? -0.507 11.477 18.969 1 98.88 161 ASP A O 1
ATOM 1299 N N . SER A 1 162 ? -1.288 10.867 20.984 1 98.75 162 SER A N 1
ATOM 1300 C CA . SER A 1 162 ? -0.704 9.539 20.906 1 98.75 162 SER A CA 1
ATOM 1301 C C . SER A 1 162 ? -1.349 8.719 19.781 1 98.75 162 SER A C 1
ATOM 1303 O O . SER A 1 162 ? -2.482 8.992 19.391 1 98.75 162 SER A O 1
ATOM 1305 N N . LEU A 1 163 ? -0.62 7.77 19.266 1 98.88 163 LEU A N 1
ATOM 1306 C CA . LEU A 1 163 ? -1.176 6.871 18.25 1 98.88 163 LEU A CA 1
ATOM 1307 C C . LEU A 1 163 ? -2.469 6.234 18.75 1 98.88 163 LEU A C 1
ATOM 1309 O O . LEU A 1 163 ? -3.457 6.168 18.016 1 98.88 163 LEU A O 1
ATOM 1313 N N . GLU A 1 164 ? -2.455 5.785 20.016 1 98.69 164 GLU A N 1
ATOM 1314 C CA . GLU A 1 164 ? -3.613 5.133 20.609 1 98.69 164 GLU A CA 1
ATOM 1315 C C . GLU A 1 164 ? -4.836 6.047 20.594 1 98.69 164 GLU A C 1
ATOM 1317 O O . GLU A 1 164 ? -5.965 5.578 20.453 1 98.69 164 GLU A O 1
ATOM 1322 N N . SER A 1 165 ? -4.645 7.289 20.75 1 98.75 165 SER A N 1
ATOM 1323 C CA . SER A 1 165 ? -5.762 8.227 20.797 1 98.75 165 SER A CA 1
ATOM 1324 C C . SER A 1 165 ? -6.477 8.32 19.453 1 98.75 165 SER A C 1
ATOM 1326 O O . SER A 1 165 ? -7.598 8.828 19.391 1 98.75 165 SER A O 1
ATOM 1328 N N . PHE A 1 166 ? -5.816 7.91 18.344 1 98.81 166 PHE A N 1
ATOM 1329 C CA . PHE A 1 166 ? -6.414 7.977 17.016 1 98.81 166 PHE A CA 1
ATOM 1330 C C . PHE A 1 166 ? -7.191 6.707 16.703 1 98.81 166 PHE A C 1
ATOM 1332 O O . PHE A 1 166 ? -7.863 6.617 15.68 1 98.81 166 PHE A O 1
ATOM 1339 N N . GLU A 1 167 ? -7.129 5.672 17.531 1 98 167 GLU A N 1
ATOM 1340 C CA . GLU A 1 167 ? -7.668 4.348 17.234 1 98 167 GLU A CA 1
ATOM 1341 C C . GLU A 1 167 ? -9.164 4.418 16.922 1 98 167 GLU A C 1
ATOM 1343 O O . GLU A 1 167 ? -9.625 3.799 15.961 1 98 167 GLU A O 1
ATOM 1348 N N . ASP A 1 168 ? -9.914 5.184 17.703 1 97.06 168 ASP A N 1
ATOM 1349 C CA . ASP A 1 168 ? -11.359 5.27 17.5 1 97.06 168 ASP A CA 1
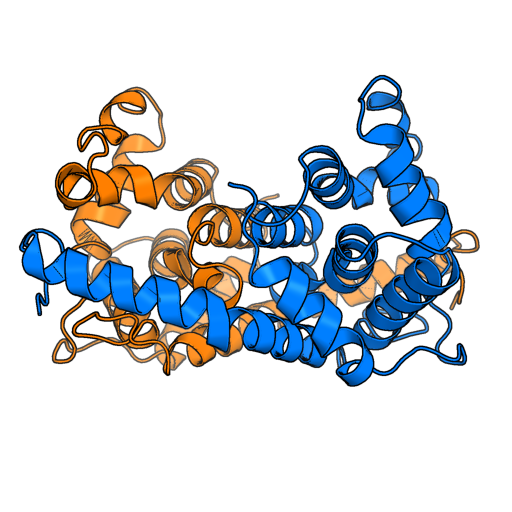ATOM 1350 C C . ASP A 1 168 ? -11.68 5.82 16.109 1 97.06 168 ASP A C 1
ATOM 1352 O O . ASP A 1 168 ? -12.594 5.336 15.438 1 97.06 168 ASP A O 1
ATOM 1356 N N . GLN A 1 169 ? -10.984 6.844 15.664 1 97.75 169 GLN A N 1
ATOM 1357 C CA . GLN A 1 169 ? -11.203 7.434 14.344 1 97.75 169 GLN A CA 1
ATOM 1358 C C . GLN A 1 169 ? -10.797 6.465 13.234 1 97.75 169 GLN A C 1
ATOM 1360 O O . GLN A 1 169 ? -11.461 6.383 12.203 1 97.75 169 GLN A O 1
ATOM 1365 N N . VAL A 1 170 ? -9.688 5.781 13.461 1 98.38 170 VAL A N 1
ATOM 1366 C CA . VAL A 1 170 ? -9.227 4.797 12.484 1 98.38 170 VAL A CA 1
ATOM 1367 C C . VAL A 1 170 ? -10.273 3.689 12.336 1 98.38 170 VAL A C 1
ATOM 1369 O O . VAL A 1 170 ? -10.648 3.326 11.227 1 98.38 170 VAL A O 1
ATOM 1372 N N . VAL A 1 171 ? -10.781 3.18 13.492 1 97.25 171 VAL A N 1
ATOM 1373 C CA . VAL A 1 171 ? -11.797 2.137 13.469 1 97.25 171 VAL A CA 1
ATOM 1374 C C . VAL A 1 171 ? -13.047 2.652 12.766 1 97.25 171 VAL A C 1
ATOM 1376 O O . VAL A 1 171 ? -13.602 1.978 11.891 1 97.25 171 VAL A O 1
ATOM 1379 N N . LYS A 1 172 ? -13.492 3.838 13.133 1 96.56 172 LYS A N 1
ATOM 1380 C CA . LYS A 1 172 ? -14.695 4.422 12.555 1 96.56 172 LYS A CA 1
ATOM 1381 C C . LYS A 1 172 ? -14.578 4.527 11.039 1 96.56 172 LYS A C 1
ATOM 1383 O O . LYS A 1 172 ? -15.484 4.117 10.312 1 96.56 172 LYS A O 1
ATOM 1388 N N . VAL A 1 173 ? -13.492 5.031 10.492 1 97.06 173 VAL A N 1
ATOM 1389 C CA . VAL A 1 173 ? -13.312 5.27 9.062 1 97.06 173 VAL A CA 1
ATOM 1390 C C . VAL A 1 173 ? -13.188 3.934 8.328 1 97.06 173 VAL A C 1
ATOM 1392 O O . VAL A 1 173 ? -13.844 3.711 7.316 1 97.06 173 VAL A O 1
ATOM 1395 N N . PHE A 1 174 ? -12.477 2.975 8.867 1 94.94 174 PHE A N 1
ATOM 1396 C CA . PHE A 1 174 ? -12.156 1.743 8.156 1 94.94 174 PHE A CA 1
ATOM 1397 C C . PHE A 1 174 ? -13.281 0.721 8.32 1 94.94 174 PHE A C 1
ATOM 1399 O O . PHE A 1 174 ? -13.312 -0.291 7.613 1 94.94 174 PHE A O 1
ATOM 1406 N N . SER A 1 175 ? -14.227 0.986 9.211 1 90 175 SER A N 1
ATOM 1407 C CA . SER A 1 175 ? -15.367 0.095 9.359 1 90 175 SER A CA 1
ATOM 1408 C C . SER A 1 175 ? -16.547 0.57 8.523 1 90 175 SER A C 1
ATOM 1410 O O . SER A 1 175 ? -17.594 -0.078 8.5 1 90 175 SER A O 1
ATOM 1412 N N . SER A 1 176 ? -16.375 1.688 7.832 1 86.94 176 SER A N 1
ATOM 1413 C CA . SER A 1 176 ? -17.453 2.268 7.047 1 86.94 176 SER A CA 1
ATOM 1414 C C . SER A 1 176 ? -17.031 2.48 5.598 1 86.94 176 SER A C 1
ATOM 1416 O O . SER A 1 176 ? -16.875 3.619 5.152 1 86.94 176 SER A O 1
ATOM 1418 N N . PRO A 1 177 ? -17.016 1.433 4.859 1 87.31 177 PRO A N 1
ATOM 1419 C CA . PRO A 1 177 ? -16.625 1.605 3.459 1 87.31 177 PRO A CA 1
ATOM 1420 C C . PRO A 1 177 ? -17.609 2.469 2.67 1 87.31 177 PRO A C 1
ATOM 1422 O O . PRO A 1 177 ? -18.812 2.398 2.898 1 87.31 177 PRO A O 1
ATOM 1425 N N . LYS A 1 178 ? -17.094 3.332 1.823 1 84.56 178 LYS A N 1
ATOM 1426 C CA . LYS A 1 178 ? -17.875 4.215 0.972 1 84.56 178 LYS A CA 1
ATOM 1427 C C . LYS A 1 178 ? -18.156 3.572 -0.383 1 84.56 178 LYS A C 1
ATOM 1429 O O . LYS A 1 178 ? -19.031 4.02 -1.12 1 84.56 178 LYS A O 1
ATOM 1434 N N . ARG A 1 179 ? -17.438 2.619 -0.695 1 75.69 179 ARG A N 1
ATOM 1435 C CA . ARG A 1 179 ? -17.594 1.909 -1.961 1 75.69 179 ARG A CA 1
ATOM 1436 C C . ARG A 1 179 ? -17.141 0.458 -1.834 1 75.69 179 ARG A C 1
ATOM 1438 O O . ARG A 1 179 ? -16.328 0.129 -0.976 1 75.69 179 ARG A O 1
ATOM 1445 N N . MET B 1 1 ? 18.484 20.594 10.844 1 94.5 1 MET B N 1
ATOM 1446 C CA . MET B 1 1 ? 17.359 20.078 10.07 1 94.5 1 MET B CA 1
ATOM 1447 C C . MET B 1 1 ? 16.078 20.828 10.414 1 94.5 1 MET B C 1
ATOM 1449 O O . MET B 1 1 ? 15.906 21.297 11.547 1 94.5 1 MET B O 1
ATOM 1453 N N . PHE B 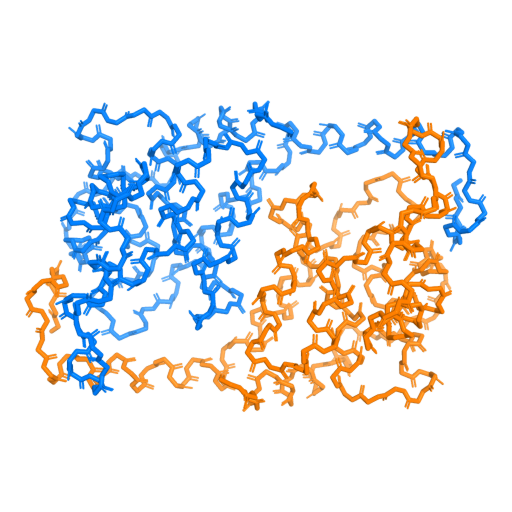1 2 ? 15.18 20.969 9.445 1 97.56 2 PHE B N 1
ATOM 1454 C CA . PHE B 1 2 ? 14.008 21.828 9.641 1 97.56 2 PHE B CA 1
ATOM 1455 C C . PHE B 1 2 ? 12.953 21.125 10.484 1 97.56 2 PHE B C 1
ATOM 1457 O O . PHE B 1 2 ? 12.906 19.891 10.516 1 97.56 2 PHE B O 1
ATOM 1464 N N . THR B 1 3 ? 12.117 21.844 11.156 1 98.19 3 THR B N 1
ATOM 1465 C CA . THR B 1 3 ? 10.938 21.312 11.836 1 98.19 3 THR B CA 1
ATOM 1466 C C . THR B 1 3 ? 9.672 21.656 11.062 1 98.19 3 THR B C 1
ATOM 1468 O O . THR B 1 3 ? 8.57 21.25 11.438 1 98.19 3 THR B O 1
ATOM 1471 N N . ASP B 1 4 ? 9.836 22.469 10.047 1 98.44 4 ASP B N 1
ATOM 1472 C CA . ASP B 1 4 ? 8.82 22.891 9.086 1 98.44 4 ASP B CA 1
ATOM 1473 C C . ASP B 1 4 ? 9.352 22.812 7.656 1 98.44 4 ASP B C 1
ATOM 1475 O O . ASP B 1 4 ? 10.258 23.562 7.281 1 98.44 4 ASP B O 1
ATOM 1479 N N . MET B 1 5 ? 8.727 21.906 6.84 1 98 5 MET B N 1
ATOM 1480 C CA . MET B 1 5 ? 9.211 21.641 5.488 1 98 5 MET B CA 1
ATOM 1481 C C . MET B 1 5 ? 9.273 22.922 4.672 1 98 5 MET B C 1
ATOM 1483 O O . MET B 1 5 ? 10.117 23.062 3.783 1 98 5 MET B O 1
ATOM 1487 N N . ARG B 1 6 ? 8.492 23.922 4.871 1 97.25 6 ARG B N 1
ATOM 1488 C CA . ARG B 1 6 ? 8.438 25.172 4.133 1 97.25 6 ARG B CA 1
ATOM 1489 C C . ARG B 1 6 ? 9.703 26 4.34 1 97.25 6 ARG B C 1
ATOM 1491 O O . ARG B 1 6 ? 9.984 26.922 3.582 1 97.25 6 ARG B O 1
ATOM 1498 N N . GLN B 1 7 ? 10.461 25.562 5.363 1 97.44 7 GLN B N 1
ATOM 1499 C CA . GLN B 1 7 ? 11.711 26.234 5.684 1 97.44 7 GLN B CA 1
ATOM 1500 C C . GLN B 1 7 ? 12.914 25.422 5.23 1 97.44 7 GLN B C 1
ATOM 1502 O O . GLN B 1 7 ? 14.039 25.672 5.648 1 97.44 7 GLN B O 1
ATOM 1507 N N . GLY B 1 8 ? 12.695 24.344 4.469 1 97.31 8 GLY B N 1
ATOM 1508 C CA . GLY B 1 8 ? 13.773 23.5 3.998 1 97.31 8 GLY B CA 1
ATOM 1509 C C . GLY B 1 8 ? 14.734 24.219 3.064 1 97.31 8 GLY B C 1
ATOM 1510 O O . GLY B 1 8 ? 14.328 25.109 2.32 1 97.31 8 GLY B O 1
ATOM 1511 N N . THR B 1 9 ? 15.984 23.859 3.121 1 97.56 9 THR B N 1
ATOM 1512 C CA . THR B 1 9 ? 17.031 24.406 2.262 1 97.56 9 THR B CA 1
ATOM 1513 C C . THR B 1 9 ? 17.609 23.328 1.365 1 97.56 9 THR B C 1
ATOM 1515 O O . THR B 1 9 ? 17.344 22.141 1.556 1 97.56 9 THR B O 1
ATOM 1518 N N . GLN B 1 10 ? 18.422 23.766 0.44 1 97.19 10 GLN B N 1
ATOM 1519 C CA . GLN B 1 10 ? 19.125 22.828 -0.436 1 97.19 10 GLN B CA 1
ATOM 1520 C C . GLN B 1 10 ? 19.953 21.828 0.37 1 97.19 10 GLN B C 1
ATOM 1522 O O . GLN B 1 10 ? 20 20.641 0.039 1 97.19 10 GLN B O 1
ATOM 1527 N N . GLU B 1 11 ? 20.594 22.359 1.351 1 97.75 11 GLU B N 1
ATOM 1528 C CA . GLU B 1 11 ? 21.438 21.5 2.184 1 97.75 11 GLU B CA 1
ATOM 1529 C C . GLU B 1 11 ? 20.594 20.453 2.918 1 97.75 11 GLU B C 1
ATOM 1531 O O . GLU B 1 11 ? 21 19.297 3.031 1 97.75 11 GLU B O 1
ATOM 1536 N N . HIS B 1 12 ? 19.453 20.859 3.49 1 97.94 12 HIS B N 1
ATOM 1537 C CA . HIS B 1 12 ? 18.562 19.922 4.145 1 97.94 12 HIS B CA 1
ATOM 1538 C C . HIS B 1 12 ? 18.156 18.797 3.195 1 97.94 12 HIS B C 1
ATOM 1540 O O . HIS B 1 12 ? 18.25 17.609 3.551 1 97.94 12 HIS B O 1
ATOM 1546 N N . TRP B 1 13 ? 17.812 19.109 2.008 1 97.62 13 TRP B N 1
ATOM 1547 C CA . TRP B 1 13 ? 17.234 18.141 1.079 1 97.62 13 TRP B CA 1
ATOM 1548 C C . TRP B 1 13 ? 18.328 17.281 0.462 1 97.62 13 TRP B C 1
ATOM 1550 O O . TRP B 1 13 ? 18.062 16.156 0.029 1 97.62 13 TRP B O 1
ATOM 1560 N N . LYS B 1 14 ? 19.547 17.75 0.423 1 96.88 14 LYS B N 1
ATOM 1561 C CA . LYS B 1 14 ? 20.672 16.891 0.07 1 96.88 14 LYS B CA 1
ATOM 1562 C C . LYS B 1 14 ? 20.844 15.766 1.082 1 96.88 14 LYS B C 1
ATOM 1564 O O . LYS B 1 14 ? 21.047 14.609 0.702 1 96.88 14 LYS B O 1
ATOM 1569 N N . VAL B 1 15 ? 20.734 16.141 2.342 1 97.38 15 VAL B N 1
ATOM 1570 C CA . VAL B 1 15 ? 20.844 15.148 3.406 1 97.38 15 VAL B CA 1
ATOM 1571 C C . VAL B 1 15 ? 19.688 14.148 3.301 1 97.38 15 VAL B C 1
ATOM 1573 O O . VAL B 1 15 ? 19.906 12.938 3.352 1 97.38 15 VAL B O 1
ATOM 1576 N N . ILE B 1 16 ? 18.469 14.586 3.145 1 97.44 16 ILE B N 1
ATOM 1577 C CA . ILE B 1 16 ? 17.281 13.75 3.057 1 97.44 16 ILE B CA 1
ATOM 1578 C C . ILE B 1 16 ? 17.391 12.828 1.843 1 97.44 16 ILE B C 1
ATOM 1580 O O . ILE B 1 16 ? 17.125 11.633 1.939 1 97.44 16 ILE B O 1
ATOM 1584 N N . GLY B 1 17 ? 17.766 13.367 0.675 1 95.69 17 GLY B N 1
ATOM 1585 C CA . GLY B 1 17 ? 17.969 12.547 -0.509 1 95.69 17 GLY B CA 1
ATOM 1586 C C . GLY B 1 17 ? 18.953 11.422 -0.291 1 95.69 17 GLY B C 1
ATOM 1587 O O . GLY B 1 17 ? 18.75 10.297 -0.751 1 95.69 17 GLY B O 1
ATOM 1588 N N . GLY B 1 18 ? 20.094 11.734 0.381 1 95.56 18 GLY B N 1
ATOM 1589 C CA . GLY B 1 18 ? 21.078 10.719 0.712 1 95.56 18 GLY B CA 1
ATOM 1590 C C . GLY B 1 18 ? 20.516 9.617 1.594 1 95.56 18 GLY B C 1
ATOM 1591 O O . GLY B 1 18 ? 20.75 8.438 1.336 1 95.56 18 GLY B O 1
ATOM 1592 N N . GLU B 1 19 ? 19.766 10.008 2.598 1 96.69 19 GLU B N 1
ATOM 1593 C CA . GLU B 1 19 ? 19.172 9.039 3.512 1 96.69 19 GLU B CA 1
ATOM 1594 C C . GLU B 1 19 ? 18.125 8.18 2.805 1 96.69 19 GLU B C 1
ATOM 1596 O O . GLU B 1 19 ? 17.969 6.996 3.105 1 96.69 19 GLU B O 1
ATOM 1601 N N . HIS B 1 20 ? 17.359 8.773 1.896 1 94.94 20 HIS B N 1
ATOM 1602 C CA . HIS B 1 20 ? 16.391 8.023 1.111 1 94.94 20 HIS B CA 1
ATOM 1603 C C . HIS B 1 20 ? 17.078 6.957 0.261 1 94.94 20 HIS B C 1
ATOM 1605 O O . HIS B 1 20 ? 16.594 5.828 0.159 1 94.94 20 HIS B O 1
ATOM 1611 N N . ARG B 1 21 ? 18.156 7.301 -0.346 1 91.81 21 ARG B N 1
ATOM 1612 C CA . ARG B 1 21 ? 18.906 6.363 -1.175 1 91.81 21 ARG B CA 1
ATOM 1613 C C . ARG B 1 21 ? 19.422 5.188 -0.347 1 91.81 21 ARG B C 1
ATOM 1615 O O . ARG B 1 21 ? 19.297 4.031 -0.761 1 91.81 21 ARG B O 1
ATOM 1622 N N . VAL B 1 22 ? 19.953 5.484 0.813 1 93.06 22 VAL B N 1
ATOM 1623 C CA . VAL B 1 22 ? 20.453 4.441 1.697 1 93.06 22 VAL B CA 1
ATOM 1624 C C . VAL B 1 22 ? 19.312 3.527 2.129 1 93.06 22 VAL B C 1
ATOM 1626 O O . VAL B 1 22 ? 19.453 2.301 2.1 1 93.06 22 VAL B O 1
ATOM 1629 N N . HIS B 1 23 ? 18.219 4.102 2.496 1 93.62 23 HIS B N 1
ATOM 1630 C CA . HIS B 1 23 ? 17.047 3.324 2.912 1 93.62 23 HIS B CA 1
ATOM 1631 C C . HIS B 1 23 ? 16.594 2.385 1.803 1 93.62 23 HIS B C 1
ATOM 1633 O O . HIS B 1 23 ? 16.266 1.224 2.062 1 93.62 23 HIS B O 1
ATOM 1639 N N . GLN B 1 24 ? 16.5 2.908 0.607 1 88.75 24 GLN B N 1
ATOM 1640 C CA . GLN B 1 24 ? 16.016 2.135 -0.527 1 88.75 24 GLN B CA 1
ATOM 1641 C C . GLN B 1 24 ? 16.875 0.902 -0.77 1 88.75 24 GLN B C 1
ATOM 1643 O O . GLN B 1 24 ? 16.359 -0.16 -1.131 1 88.75 24 GLN B O 1
ATOM 1648 N N . GLN B 1 25 ? 18.141 0.975 -0.519 1 86.25 25 GLN B N 1
ATOM 1649 C CA . GLN B 1 25 ? 19.094 -0.088 -0.846 1 86.25 25 GLN B CA 1
ATOM 1650 C C . GLN B 1 25 ? 19.203 -1.095 0.296 1 86.25 25 GLN B C 1
ATOM 1652 O O . GLN B 1 25 ? 19.438 -2.281 0.063 1 86.25 25 GLN B O 1
ATOM 1657 N N . THR B 1 26 ? 18.938 -0.632 1.507 1 88.5 26 THR B N 1
ATOM 1658 C CA . THR B 1 26 ? 19.266 -1.493 2.635 1 88.5 26 THR B CA 1
ATOM 1659 C C . THR B 1 26 ? 18.016 -1.896 3.4 1 88.5 26 THR B C 1
ATOM 1661 O O . THR B 1 26 ? 17.828 -3.068 3.74 1 88.5 26 THR B O 1
ATOM 1664 N N . THR B 1 27 ? 17.094 -1.026 3.604 1 92.75 27 THR B N 1
ATOM 1665 C CA . THR B 1 27 ? 15.984 -1.234 4.523 1 92.75 27 THR B CA 1
ATOM 1666 C C . THR B 1 27 ? 14.727 -1.643 3.764 1 92.75 27 THR B C 1
ATOM 1668 O O . THR B 1 27 ? 13.93 -2.445 4.258 1 92.75 27 THR B O 1
ATOM 1671 N N . ALA B 1 28 ? 14.562 -1.119 2.562 1 93.19 28 ALA B N 1
ATOM 1672 C CA . ALA B 1 28 ? 13.312 -1.302 1.822 1 93.19 28 ALA B CA 1
ATOM 1673 C C . ALA B 1 28 ? 13.047 -2.781 1.562 1 93.19 28 ALA B C 1
ATOM 1675 O O . ALA B 1 28 ? 11.953 -3.279 1.857 1 93.19 28 ALA B O 1
ATOM 1676 N N . PRO B 1 29 ? 14.023 -3.598 1.078 1 96.12 29 PRO B N 1
ATOM 1677 C CA . PRO B 1 29 ? 13.75 -5.02 0.854 1 96.12 29 PRO B CA 1
ATOM 1678 C C . PRO B 1 29 ? 13.359 -5.754 2.133 1 96.12 29 PRO B C 1
ATOM 1680 O O . PRO B 1 29 ? 12.484 -6.625 2.105 1 96.12 29 PRO B O 1
ATOM 1683 N N . MET B 1 30 ? 13.898 -5.395 3.26 1 96.31 30 MET B N 1
ATOM 1684 C CA . MET B 1 30 ? 13.586 -6.055 4.523 1 96.31 30 MET B CA 1
ATOM 1685 C C . MET B 1 30 ? 12.18 -5.691 4.992 1 96.31 30 MET B C 1
ATOM 1687 O O . MET B 1 30 ? 11.492 -6.512 5.602 1 96.31 30 MET B O 1
ATOM 1691 N N . GLN B 1 31 ? 11.773 -4.477 4.711 1 97.19 31 GLN B N 1
ATOM 1692 C CA . GLN B 1 31 ? 10.398 -4.094 5.023 1 97.19 31 GLN B CA 1
ATOM 1693 C C . GLN B 1 31 ? 9.398 -4.945 4.246 1 97.19 31 GLN B C 1
ATOM 1695 O O . GLN B 1 31 ? 8.32 -5.262 4.75 1 97.19 31 GLN B O 1
ATOM 1700 N N . ILE B 1 32 ? 9.773 -5.277 3.02 1 98.38 32 ILE B N 1
ATOM 1701 C CA . ILE B 1 32 ? 8.914 -6.137 2.211 1 98.38 32 ILE B CA 1
ATOM 1702 C C . ILE B 1 32 ? 8.852 -7.531 2.832 1 98.38 32 ILE B C 1
ATOM 1704 O O . ILE B 1 32 ? 7.766 -8.094 3.008 1 98.38 32 ILE B O 1
ATOM 1708 N N . MET B 1 33 ? 10.008 -8.078 3.213 1 98.56 33 MET B N 1
ATOM 1709 C CA . MET B 1 33 ? 10.062 -9.391 3.863 1 98.56 33 MET B CA 1
ATOM 1710 C C . MET B 1 33 ? 9.219 -9.391 5.133 1 98.56 33 MET B C 1
ATOM 1712 O O . MET B 1 33 ? 8.438 -10.32 5.359 1 98.56 33 MET B O 1
ATOM 1716 N N . ASP B 1 34 ? 9.336 -8.344 5.93 1 98.38 34 ASP B N 1
ATOM 1717 C CA . ASP B 1 34 ? 8.594 -8.234 7.184 1 98.38 34 ASP B CA 1
ATOM 1718 C C . ASP B 1 34 ? 7.094 -8.117 6.926 1 98.38 34 ASP B C 1
ATOM 1720 O O . ASP B 1 34 ? 6.285 -8.664 7.676 1 98.38 34 ASP B O 1
ATOM 1724 N N . THR B 1 35 ? 6.746 -7.379 5.93 1 98.69 35 THR B N 1
ATOM 1725 C CA . THR B 1 35 ? 5.332 -7.23 5.602 1 98.69 35 THR B CA 1
ATOM 1726 C C . THR B 1 35 ? 4.746 -8.562 5.141 1 98.69 35 THR B C 1
ATOM 1728 O O . THR B 1 35 ? 3.615 -8.906 5.496 1 98.69 35 THR B O 1
ATOM 1731 N N . LEU B 1 36 ? 5.5 -9.312 4.332 1 98.88 36 LEU B N 1
ATOM 1732 C CA . LEU B 1 36 ? 5.047 -10.633 3.92 1 98.88 36 LEU B CA 1
ATOM 1733 C C . LEU B 1 36 ? 4.785 -11.523 5.133 1 98.88 36 LEU B C 1
ATOM 1735 O O . LEU B 1 36 ? 3.795 -12.258 5.168 1 98.88 36 LEU B O 1
ATOM 1739 N N . ARG B 1 37 ? 5.602 -11.469 6.188 1 98.75 37 ARG B N 1
ATOM 1740 C CA . ARG B 1 37 ? 5.422 -12.273 7.391 1 98.75 37 ARG B CA 1
ATOM 1741 C C . ARG B 1 37 ? 4.09 -11.953 8.062 1 98.75 37 ARG B C 1
ATOM 1743 O O . ARG B 1 37 ? 3.461 -12.836 8.656 1 98.75 37 ARG B O 1
ATOM 1750 N N . ARG B 1 38 ? 3.605 -10.781 7.898 1 98.38 38 ARG B N 1
ATOM 1751 C CA . ARG B 1 38 ? 2.365 -10.352 8.531 1 98.38 38 ARG B CA 1
ATOM 1752 C C . ARG B 1 38 ? 1.158 -11.023 7.895 1 98.38 38 ARG B C 1
ATOM 1754 O O . ARG B 1 38 ? 0.052 -10.977 8.438 1 98.38 38 ARG B O 1
ATOM 1761 N N . LEU B 1 39 ? 1.331 -11.648 6.824 1 98.5 39 LEU B N 1
ATOM 1762 C CA . LEU B 1 39 ? 0.245 -12.352 6.148 1 98.5 39 LEU B CA 1
ATOM 1763 C C . LEU B 1 39 ? -0.036 -13.695 6.812 1 98.5 39 LEU B C 1
ATOM 1765 O O . LEU B 1 39 ? -1.078 -14.305 6.57 1 98.5 39 LEU B O 1
ATOM 1769 N N . GLU B 1 40 ? 0.835 -14.133 7.648 1 98.62 40 GLU B N 1
ATOM 1770 C CA . GLU B 1 40 ? 0.782 -15.484 8.195 1 98.62 40 GLU B CA 1
ATOM 1771 C C . GLU B 1 40 ? -0.503 -15.711 8.984 1 98.62 40 GLU B C 1
ATOM 1773 O O . GLU B 1 40 ? -1.176 -16.734 8.812 1 98.62 40 GLU B O 1
ATOM 1778 N N . PRO B 1 41 ? -0.932 -14.82 9.859 1 97.62 41 PRO B N 1
ATOM 1779 C CA . PRO B 1 41 ? -2.145 -15.086 10.633 1 97.62 41 PRO B CA 1
ATOM 1780 C C . PRO B 1 41 ? -3.422 -14.898 9.82 1 97.62 41 PRO B C 1
ATOM 1782 O O . PRO B 1 41 ? -4.52 -15.188 10.305 1 97.62 41 PRO B O 1
ATOM 1785 N N . MET B 1 42 ? -3.373 -14.461 8.633 1 97.81 42 MET B N 1
ATOM 1786 C CA . MET B 1 42 ? -4.539 -14.148 7.812 1 97.81 42 MET B CA 1
ATOM 1787 C C . MET B 1 42 ? -4.969 -15.352 6.988 1 97.81 42 MET B C 1
ATOM 1789 O O . MET B 1 42 ? -4.43 -15.594 5.906 1 97.81 42 MET B O 1
ATOM 1793 N N . VAL B 1 43 ? -5.938 -16.047 7.434 1 97.81 43 VAL B N 1
ATOM 1794 C CA . VAL B 1 43 ? -6.457 -17.203 6.719 1 97.81 43 VAL B CA 1
ATOM 1795 C C . VAL B 1 43 ? -7.582 -16.781 5.781 1 97.81 43 VAL B C 1
ATOM 1797 O O . VAL B 1 43 ? -7.672 -17.25 4.648 1 97.81 43 VAL B O 1
ATOM 1800 N N . LEU B 1 44 ? -8.484 -15.898 6.156 1 97.25 44 LEU B N 1
ATOM 1801 C CA . LEU B 1 44 ? -9.539 -15.242 5.398 1 97.25 44 LEU B CA 1
ATOM 1802 C C . LEU B 1 44 ? -10.477 -16.266 4.758 1 97.25 44 LEU B C 1
ATOM 1804 O O . LEU B 1 44 ? -10.953 -16.062 3.641 1 97.25 44 LEU B O 1
ATOM 1808 N N . GLY B 1 45 ? -10.57 -17.375 5.371 1 97.56 45 GLY B N 1
ATOM 1809 C CA . GLY B 1 45 ? -11.531 -18.375 4.934 1 97.56 45 GLY B CA 1
ATOM 1810 C C . GLY B 1 45 ? -10.945 -19.359 3.953 1 97.56 45 GLY B C 1
ATOM 1811 O O . GLY B 1 45 ? -11.641 -20.281 3.506 1 97.56 45 GLY B O 1
ATOM 1812 N N . PHE B 1 46 ? -9.695 -19.234 3.598 1 98.31 46 PHE B N 1
ATOM 1813 C CA . PHE B 1 46 ? -9.062 -20.109 2.625 1 98.31 46 PHE B CA 1
ATOM 1814 C C . PHE B 1 46 ? -8.477 -21.344 3.312 1 98.31 46 PHE B C 1
ATOM 1816 O O . PHE B 1 46 ? -8.445 -21.422 4.543 1 98.31 46 PHE B O 1
ATOM 1823 N N . SER B 1 47 ? -8.078 -22.297 2.521 1 98.19 47 SER B N 1
ATOM 1824 C CA . SER B 1 47 ? -7.438 -23.516 3.031 1 98.19 47 SER B CA 1
ATOM 1825 C C . SER B 1 47 ? -6.039 -23.219 3.561 1 98.19 47 SER B C 1
ATOM 1827 O O . SER B 1 47 ? -5.57 -23.859 4.496 1 98.19 47 SER B O 1
ATOM 1829 N N . ALA B 1 48 ? -5.414 -22.234 2.951 1 98.44 48 ALA B N 1
ATOM 1830 C CA . ALA B 1 48 ? -4.09 -21.781 3.363 1 98.44 48 ALA B CA 1
ATOM 1831 C C . ALA B 1 48 ? -4.133 -20.344 3.848 1 98.44 48 ALA B C 1
ATOM 1833 O O . ALA B 1 48 ? -4.957 -19.547 3.387 1 98.44 48 ALA B O 1
ATOM 1834 N N . ASN B 1 49 ? -3.225 -20.016 4.797 1 98.5 49 ASN B N 1
ATOM 1835 C CA . ASN B 1 49 ? -3.121 -18.609 5.152 1 98.5 49 ASN B CA 1
ATOM 1836 C C . ASN B 1 49 ? -2.471 -17.797 4.039 1 98.5 49 ASN B C 1
ATOM 1838 O O . ASN B 1 49 ? -1.962 -18.359 3.068 1 98.5 49 ASN B O 1
ATOM 1842 N N . GLN B 1 50 ? -2.51 -16.562 4.141 1 98.75 50 GLN B N 1
ATOM 1843 C CA . GLN B 1 50 ? -2.111 -15.672 3.049 1 98.75 50 GLN B CA 1
ATOM 1844 C C . GLN B 1 50 ? -0.6 -15.695 2.846 1 98.75 50 GLN B C 1
ATOM 1846 O O . GLN B 1 50 ? -0.111 -15.406 1.751 1 98.75 50 GLN B O 1
ATOM 1851 N N . LEU B 1 51 ? 0.215 -15.977 3.893 1 98.88 51 LEU B N 1
ATOM 1852 C CA . LEU B 1 51 ? 1.645 -16.141 3.652 1 98.88 51 LEU B CA 1
ATOM 1853 C C . LEU B 1 51 ? 1.913 -17.406 2.83 1 98.88 51 LEU B C 1
ATOM 1855 O O . LEU B 1 51 ? 2.666 -17.359 1.854 1 98.88 51 LEU B O 1
ATOM 1859 N N . THR B 1 52 ? 1.293 -18.531 3.232 1 98.88 52 THR B N 1
ATOM 1860 C CA . THR B 1 52 ? 1.443 -19.766 2.465 1 98.88 52 THR B CA 1
ATOM 1861 C C . THR B 1 52 ? 0.998 -19.562 1.02 1 98.88 52 THR B C 1
ATOM 1863 O O . THR B 1 52 ? 1.662 -20.016 0.088 1 98.88 52 THR B O 1
ATOM 1866 N N . HIS B 1 53 ? -0.136 -18.859 0.79 1 98.94 53 HIS B N 1
ATOM 1867 C CA . HIS B 1 53 ? -0.614 -18.516 -0.544 1 98.94 53 HIS B CA 1
ATOM 1868 C C . HIS B 1 53 ? 0.446 -17.75 -1.327 1 98.94 53 HIS B C 1
ATOM 1870 O O . HIS B 1 53 ? 0.746 -18.094 -2.473 1 98.94 53 HIS B O 1
ATOM 1876 N N . SER B 1 54 ? 1.066 -16.75 -0.73 1 98.94 54 SER B N 1
ATOM 1877 C CA . SER B 1 54 ? 2.111 -15.938 -1.355 1 98.94 54 SER B CA 1
ATOM 1878 C C . SER B 1 54 ? 3.33 -16.781 -1.7 1 98.94 54 SER B C 1
ATOM 1880 O O . SER B 1 54 ? 3.854 -16.703 -2.814 1 98.94 54 SER B O 1
ATOM 1882 N N . LEU B 1 55 ? 3.752 -17.562 -0.724 1 98.94 55 LEU B N 1
ATOM 1883 C CA . LEU B 1 55 ? 4.93 -18.406 -0.924 1 98.94 55 LEU B CA 1
ATOM 1884 C C . LEU B 1 55 ? 4.688 -19.422 -2.031 1 98.94 55 LEU B C 1
ATOM 1886 O O . LEU B 1 55 ? 5.582 -19.703 -2.836 1 98.94 55 LEU B O 1
ATOM 1890 N N . MET B 1 56 ? 3.51 -20.031 -2.059 1 98.94 56 MET B N 1
ATOM 1891 C CA . MET B 1 56 ? 3.195 -21 -3.105 1 98.94 56 MET B CA 1
ATOM 1892 C C . MET B 1 56 ? 3.197 -20.328 -4.477 1 98.94 56 MET B C 1
ATOM 1894 O O . MET B 1 56 ? 3.75 -20.875 -5.434 1 98.94 56 MET B O 1
ATOM 1898 N N . ALA B 1 57 ? 2.596 -19.141 -4.594 1 98.94 57 ALA B N 1
ATOM 1899 C CA . ALA B 1 57 ? 2.6 -18.422 -5.859 1 98.94 57 ALA B CA 1
ATOM 1900 C C . ALA B 1 57 ? 4.023 -18.109 -6.312 1 98.94 57 ALA B C 1
ATOM 1902 O O . ALA B 1 57 ? 4.375 -18.344 -7.477 1 98.94 57 ALA B O 1
ATOM 1903 N N . GLY B 1 58 ? 4.891 -17.609 -5.367 1 98.94 58 GLY B N 1
ATOM 1904 C CA . GLY B 1 58 ? 6.289 -17.375 -5.684 1 98.94 58 GLY B CA 1
ATOM 1905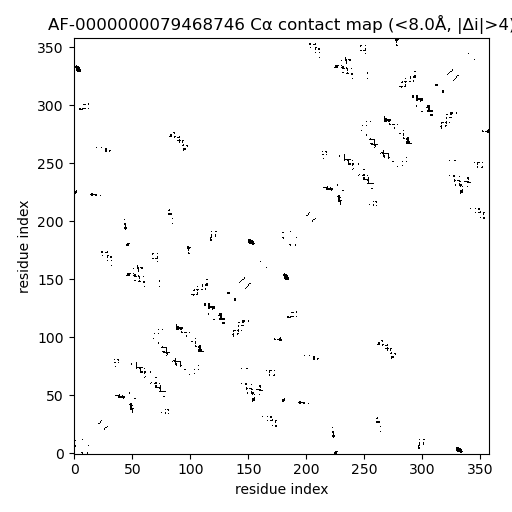 C C . GLY B 1 58 ? 7.031 -18.625 -6.082 1 98.94 58 GLY B C 1
ATOM 1906 O O . GLY B 1 58 ? 7.828 -18.609 -7.023 1 98.94 58 GLY B O 1
ATOM 1907 N N . THR B 1 59 ? 6.77 -19.719 -5.379 1 98.94 59 THR B N 1
ATOM 1908 C CA . THR B 1 59 ? 7.414 -21 -5.66 1 98.94 59 THR B CA 1
ATOM 1909 C C . THR B 1 59 ? 7.031 -21.5 -7.047 1 98.94 59 THR B C 1
ATOM 1911 O O . THR B 1 59 ? 7.891 -21.953 -7.812 1 98.94 59 THR B O 1
ATOM 1914 N N . LEU B 1 60 ? 5.723 -21.438 -7.367 1 98.94 60 LEU B N 1
ATOM 1915 C CA . LEU B 1 60 ? 5.258 -21.875 -8.68 1 98.94 60 LEU B CA 1
ATOM 1916 C C . LEU B 1 60 ? 5.902 -21.031 -9.789 1 98.94 60 LEU B C 1
ATOM 1918 O O . LEU B 1 60 ? 6.301 -21.578 -10.82 1 98.94 60 LEU B O 1
ATOM 1922 N N . ALA B 1 61 ? 6.047 -19.734 -9.586 1 98.94 61 ALA B N 1
ATOM 1923 C CA . ALA B 1 61 ? 6.719 -18.875 -10.555 1 98.94 61 ALA B CA 1
ATOM 1924 C C . ALA B 1 61 ? 8.18 -19.281 -10.742 1 98.94 61 ALA B C 1
ATOM 1926 O O . ALA B 1 61 ? 8.664 -19.391 -11.867 1 98.94 61 ALA B O 1
ATOM 1927 N N . ARG B 1 62 ? 8.859 -19.578 -9.625 1 98.75 62 ARG B N 1
ATOM 1928 C CA . ARG B 1 62 ? 10.25 -20.031 -9.688 1 98.75 62 ARG B CA 1
ATOM 1929 C C . ARG B 1 62 ? 10.375 -21.312 -10.492 1 98.75 62 ARG B C 1
ATOM 1931 O O . ARG B 1 62 ? 11.234 -21.422 -11.367 1 98.75 62 ARG B O 1
ATOM 1938 N N . ARG B 1 63 ? 9.578 -22.203 -10.188 1 98.75 63 ARG B N 1
ATOM 1939 C CA . ARG B 1 63 ? 9.641 -23.516 -10.82 1 98.75 63 ARG B CA 1
ATOM 1940 C C . ARG B 1 63 ? 9.273 -23.422 -12.297 1 98.75 63 ARG B C 1
ATOM 1942 O O . ARG B 1 63 ? 9.664 -24.281 -13.094 1 98.75 63 ARG B O 1
ATOM 1949 N N . ASP B 1 64 ? 8.57 -22.406 -12.664 1 98.69 64 ASP B N 1
ATOM 1950 C CA . ASP B 1 64 ? 8.18 -22.172 -14.047 1 98.69 64 ASP B CA 1
ATOM 1951 C C . ASP B 1 64 ? 9.289 -21.469 -14.82 1 98.69 64 ASP B C 1
ATOM 1953 O O . ASP B 1 64 ? 9.117 -21.125 -15.992 1 98.69 64 ASP B O 1
ATOM 1957 N N . GLY B 1 65 ? 10.398 -21.141 -14.125 1 98.56 65 GLY B N 1
ATOM 1958 C CA . GLY B 1 65 ? 11.516 -20.484 -14.789 1 98.56 65 GLY B CA 1
ATOM 1959 C C . GLY B 1 65 ? 11.305 -19 -15 1 98.56 65 GLY B C 1
ATOM 1960 O O . GLY B 1 65 ? 11.898 -18.406 -15.906 1 98.56 65 GLY B O 1
ATOM 1961 N N . ALA B 1 66 ? 10.523 -18.406 -14.219 1 98.75 66 ALA B N 1
ATOM 1962 C CA . ALA B 1 66 ? 10.211 -16.984 -14.375 1 98.75 66 ALA B CA 1
ATOM 1963 C C . ALA B 1 66 ? 11.406 -16.109 -14.008 1 98.75 66 ALA B C 1
ATOM 1965 O O . ALA B 1 66 ? 12.336 -16.578 -13.344 1 98.75 66 ALA B O 1
ATOM 1966 N N . THR B 1 67 ? 11.43 -14.859 -14.5 1 98.25 67 THR B N 1
ATOM 1967 C CA . THR B 1 67 ? 12.469 -13.891 -14.156 1 98.25 67 THR B CA 1
ATOM 1968 C C . THR B 1 67 ? 12.352 -13.477 -12.695 1 98.25 67 THR B C 1
ATOM 1970 O O . THR B 1 67 ? 11.32 -13.703 -12.055 1 98.25 67 THR B O 1
ATOM 1973 N N . ASP B 1 68 ? 13.375 -12.82 -12.117 1 98.25 68 ASP B N 1
ATOM 1974 C CA . ASP B 1 68 ? 13.367 -12.336 -10.742 1 98.25 68 ASP B CA 1
ATOM 1975 C C . ASP B 1 68 ? 12.195 -11.383 -10.508 1 98.25 68 ASP B C 1
ATOM 1977 O O . ASP B 1 68 ? 11.516 -11.453 -9.484 1 98.25 68 ASP B O 1
ATOM 1981 N N . GLU B 1 69 ? 11.93 -10.539 -11.453 1 98.31 69 GLU B N 1
ATOM 1982 C CA . GLU B 1 69 ? 10.828 -9.594 -11.336 1 98.31 69 GLU B CA 1
ATOM 1983 C C . GLU B 1 69 ? 9.484 -10.32 -11.266 1 98.31 69 GLU B C 1
ATOM 1985 O O . GLU B 1 69 ? 8.625 -9.969 -10.453 1 98.31 69 GLU B O 1
ATOM 1990 N N . GLU B 1 70 ? 9.344 -11.297 -12.078 1 98.81 70 GLU B N 1
ATOM 1991 C CA . GLU B 1 70 ? 8.102 -12.062 -12.109 1 98.81 70 GLU B CA 1
ATOM 1992 C C . GLU B 1 70 ? 7.898 -12.836 -10.805 1 98.81 70 GLU B C 1
ATOM 1994 O O . GLU B 1 70 ? 6.785 -12.906 -10.281 1 98.81 70 GLU B O 1
ATOM 1999 N N . VAL B 1 71 ? 8.938 -13.438 -10.289 1 98.94 71 VAL B N 1
ATOM 2000 C CA . VAL B 1 71 ? 8.867 -14.195 -9.047 1 98.94 71 VAL B CA 1
ATOM 2001 C C . VAL B 1 71 ? 8.477 -13.266 -7.898 1 98.94 71 VAL B C 1
ATOM 2003 O O . VAL B 1 71 ? 7.582 -13.586 -7.109 1 98.94 71 VAL B O 1
ATOM 2006 N N . VAL B 1 72 ? 9.102 -12.109 -7.824 1 98.88 72 VAL B N 1
ATOM 2007 C CA . VAL B 1 72 ? 8.805 -11.156 -6.766 1 98.88 72 VAL B CA 1
ATOM 2008 C C . VAL B 1 72 ? 7.383 -10.633 -6.926 1 98.88 72 VAL B C 1
ATOM 2010 O O . VAL B 1 72 ? 6.664 -10.461 -5.938 1 98.88 72 VAL B O 1
ATOM 2013 N N . ALA B 1 73 ? 6.949 -10.414 -8.164 1 98.88 73 ALA B N 1
ATOM 2014 C CA . ALA B 1 73 ? 5.574 -9.992 -8.414 1 98.88 73 ALA B CA 1
ATOM 2015 C C . ALA B 1 73 ? 4.582 -11.047 -7.934 1 98.88 73 ALA B C 1
ATOM 2017 O O . ALA B 1 73 ? 3.586 -10.719 -7.285 1 98.88 73 ALA B O 1
ATOM 2018 N N . ALA B 1 74 ? 4.824 -12.289 -8.227 1 98.94 74 ALA B N 1
ATOM 2019 C CA . ALA B 1 74 ? 3.957 -13.375 -7.785 1 98.94 74 ALA B CA 1
ATOM 2020 C C . ALA B 1 74 ? 3.924 -13.461 -6.262 1 98.94 74 ALA B C 1
ATOM 2022 O O . ALA B 1 74 ? 2.852 -13.57 -5.66 1 98.94 74 ALA B O 1
ATOM 2023 N N . LEU B 1 75 ? 5.102 -13.375 -5.648 1 98.94 75 LEU B N 1
ATOM 2024 C CA . LEU B 1 75 ? 5.262 -13.445 -4.199 1 98.94 75 LEU B CA 1
ATOM 2025 C C . LEU B 1 75 ? 4.488 -12.32 -3.514 1 98.94 75 LEU B C 1
ATOM 2027 O O . LEU B 1 75 ? 3.885 -12.531 -2.461 1 98.94 75 LEU B O 1
ATOM 2031 N N . CYS B 1 76 ? 4.426 -11.133 -4.121 1 98.94 76 CYS B N 1
ATOM 2032 C CA . CYS B 1 76 ? 3.957 -9.93 -3.443 1 98.94 76 CYS B CA 1
ATOM 2033 C C . CYS B 1 76 ? 2.584 -9.516 -3.957 1 98.94 76 CYS B C 1
ATOM 2035 O O . CYS B 1 76 ? 2.047 -8.484 -3.541 1 98.94 76 CYS B O 1
ATOM 2037 N N . HIS B 1 77 ? 1.936 -10.273 -4.844 1 98.94 77 HIS B N 1
ATOM 2038 C CA . HIS B 1 77 ? 0.76 -9.781 -5.559 1 98.94 77 HIS B CA 1
ATOM 2039 C C . HIS B 1 77 ? -0.377 -9.461 -4.594 1 98.94 77 HIS B C 1
ATOM 2041 O O . HIS B 1 77 ? -1.197 -8.586 -4.867 1 98.94 77 HIS B O 1
ATOM 2047 N N . ASP B 1 78 ? -0.403 -10.141 -3.438 1 98.81 78 ASP B N 1
ATOM 2048 C CA . ASP B 1 78 ? -1.485 -9.969 -2.473 1 98.81 78 ASP B CA 1
ATOM 2049 C C . ASP B 1 78 ? -0.978 -9.32 -1.187 1 98.81 78 ASP B C 1
ATOM 2051 O O . ASP B 1 78 ? -1.677 -9.312 -0.172 1 98.81 78 ASP B O 1
ATOM 2055 N N . ILE B 1 79 ? 0.254 -8.742 -1.19 1 98.88 79 ILE B N 1
ATOM 2056 C CA . ILE B 1 79 ? 0.875 -8.195 0.011 1 98.88 79 ILE B CA 1
ATOM 2057 C C . ILE B 1 79 ? 0.048 -7.02 0.53 1 98.88 79 ILE B C 1
ATOM 2059 O O . ILE B 1 79 ? 0.012 -6.762 1.735 1 98.88 79 ILE B O 1
ATOM 2063 N N . GLY B 1 80 ? -0.724 -6.363 -0.33 1 98.62 80 GLY B N 1
ATOM 2064 C CA . GLY B 1 80 ? -1.547 -5.219 0.021 1 98.62 80 GLY B CA 1
ATOM 2065 C C . GLY B 1 80 ? -2.703 -5.57 0.936 1 98.62 80 GLY B C 1
ATOM 2066 O O . GLY B 1 80 ? -3.324 -4.688 1.531 1 98.62 80 GLY B O 1
ATOM 2067 N N . LYS B 1 81 ? -2.977 -6.879 1.128 1 98.38 81 LYS B N 1
ATOM 2068 C CA . LYS B 1 81 ? -4.062 -7.305 2.004 1 98.38 81 LYS B CA 1
ATOM 2069 C C . LYS B 1 81 ? -3.811 -6.871 3.445 1 98.38 81 LYS B C 1
ATOM 2071 O O . LYS B 1 81 ? -4.75 -6.715 4.227 1 98.38 81 LYS B O 1
ATOM 2076 N N . VAL B 1 82 ? -2.547 -6.672 3.754 1 97.94 82 VAL B N 1
ATOM 2077 C CA . VAL B 1 82 ? -2.217 -6.211 5.098 1 97.94 82 VAL B CA 1
ATOM 2078 C C . VAL B 1 82 ? -2.885 -4.863 5.363 1 97.94 82 VAL B C 1
ATOM 2080 O O . VAL B 1 82 ? -3.281 -4.574 6.496 1 97.94 82 VAL B O 1
ATOM 2083 N N . LEU B 1 83 ? -3.113 -4.102 4.277 1 97.75 83 LEU B N 1
ATOM 2084 C CA . LEU B 1 83 ? -3.602 -2.734 4.426 1 97.75 83 LEU B CA 1
ATOM 2085 C C . LEU B 1 83 ? -5.07 -2.639 4.031 1 97.75 83 LEU B C 1
ATOM 2087 O O . LEU B 1 83 ? -5.84 -1.908 4.664 1 97.75 83 LEU B O 1
ATOM 2091 N N . SER B 1 84 ? -5.457 -3.295 3.027 1 96.88 84 SER B N 1
ATOM 2092 C CA . SER B 1 84 ? -6.82 -3.256 2.51 1 96.88 84 SER B CA 1
ATOM 2093 C C . SER B 1 84 ? -7.109 -4.465 1.627 1 96.88 84 SER B C 1
ATOM 2095 O O . SER B 1 84 ? -6.582 -4.57 0.518 1 96.88 84 SER B O 1
ATOM 2097 N N . ILE B 1 85 ? -8 -5.309 2.02 1 96.5 85 ILE B N 1
ATOM 2098 C CA . ILE B 1 85 ? -8.359 -6.488 1.243 1 96.5 85 ILE B CA 1
ATOM 2099 C C . ILE B 1 85 ? -9.086 -6.066 -0.035 1 96.5 85 ILE B C 1
ATOM 2101 O O . ILE B 1 85 ? -8.719 -6.496 -1.132 1 96.5 85 ILE B O 1
ATOM 2105 N N . PRO B 1 86 ? -9.992 -5.121 0.035 1 95 86 PRO B N 1
ATOM 2106 C CA . PRO B 1 86 ? -10.742 -4.805 -1.184 1 95 86 PRO B CA 1
ATOM 2107 C C . PRO B 1 86 ? -9.867 -4.164 -2.262 1 95 86 PRO B C 1
ATOM 2109 O O . PRO B 1 86 ? -10.164 -4.289 -3.453 1 95 86 PRO B O 1
ATOM 2112 N N . ASN B 1 87 ? -8.797 -3.49 -1.806 1 97.31 87 ASN B N 1
ATOM 2113 C CA . ASN B 1 87 ? -7.988 -2.785 -2.793 1 97.31 87 ASN B CA 1
ATOM 2114 C C . ASN B 1 87 ? -6.543 -3.283 -2.793 1 97.31 87 ASN B C 1
ATOM 2116 O O . ASN B 1 87 ? -5.625 -2.537 -3.135 1 97.31 87 ASN B O 1
ATOM 2120 N N . HIS B 1 88 ? -6.32 -4.559 -2.467 1 98.44 88 HIS B N 1
ATOM 2121 C CA . HIS B 1 88 ? -4.977 -5.094 -2.273 1 98.44 88 HIS B CA 1
ATOM 2122 C C . HIS B 1 88 ? -4.188 -5.09 -3.58 1 98.44 88 HIS B C 1
ATOM 2124 O O . HIS B 1 88 ? -2.979 -4.863 -3.58 1 98.44 88 HIS B O 1
ATOM 2130 N N . GLY B 1 89 ? -4.82 -5.305 -4.727 1 98.69 89 GLY B N 1
ATOM 2131 C CA . GLY B 1 89 ? -4.145 -5.336 -6.016 1 98.69 89 GLY B CA 1
ATOM 2132 C C . GLY B 1 89 ? -3.451 -4.027 -6.355 1 98.69 89 GLY B C 1
ATOM 2133 O O . GLY B 1 89 ? -2.23 -3.992 -6.52 1 98.69 89 GLY B O 1
ATOM 2134 N N . PRO B 1 90 ? -4.258 -2.969 -6.395 1 98.88 90 PRO B N 1
ATOM 2135 C CA . PRO B 1 90 ? -3.66 -1.657 -6.652 1 98.88 90 PRO B CA 1
ATOM 2136 C C . PRO B 1 90 ? -2.574 -1.294 -5.645 1 98.88 90 PRO B C 1
ATOM 2138 O O . PRO B 1 90 ? -1.557 -0.703 -6.012 1 98.88 90 PRO B O 1
ATOM 2141 N N . ILE B 1 91 ? -2.699 -1.626 -4.375 1 98.88 91 ILE B N 1
ATOM 2142 C CA . ILE B 1 91 ? -1.685 -1.332 -3.371 1 98.88 91 ILE B CA 1
ATOM 2143 C C . ILE B 1 91 ? -0.381 -2.043 -3.727 1 98.88 91 ILE B C 1
ATOM 2145 O O . ILE B 1 91 ? 0.682 -1.42 -3.771 1 98.88 91 ILE B O 1
ATOM 2149 N N . ALA B 1 92 ? -0.471 -3.354 -4.004 1 98.94 92 ALA B N 1
ATOM 2150 C CA . ALA B 1 92 ? 0.714 -4.125 -4.371 1 98.94 92 ALA B CA 1
ATOM 2151 C C . ALA B 1 92 ? 1.349 -3.586 -5.648 1 98.94 92 ALA B C 1
ATOM 2153 O O . ALA B 1 92 ? 2.574 -3.504 -5.754 1 98.94 92 ALA B O 1
ATOM 2154 N N . ALA B 1 93 ? 0.523 -3.23 -6.613 1 98.94 93 ALA B N 1
ATOM 2155 C CA . ALA B 1 93 ? 1.027 -2.688 -7.871 1 98.94 93 ALA B CA 1
ATOM 2156 C C . ALA B 1 93 ? 1.806 -1.396 -7.637 1 98.94 93 ALA B C 1
ATOM 2158 O O . ALA B 1 93 ? 2.912 -1.229 -8.156 1 98.94 93 ALA B O 1
ATOM 2159 N N . GLU B 1 94 ? 1.253 -0.51 -6.863 1 98.75 94 GLU B N 1
ATOM 2160 C CA . GLU B 1 94 ? 1.911 0.768 -6.609 1 98.75 94 GLU B CA 1
ATOM 2161 C C . GLU B 1 94 ? 3.221 0.573 -5.848 1 98.75 94 GLU B C 1
ATOM 2163 O O . GLU B 1 94 ? 4.191 1.295 -6.082 1 98.75 94 GLU B O 1
ATOM 2168 N N . MET B 1 95 ? 3.236 -0.374 -4.898 1 98.5 95 MET B N 1
ATOM 2169 C CA . MET B 1 95 ? 4.473 -0.727 -4.207 1 98.5 95 MET B CA 1
ATOM 2170 C C . MET B 1 95 ? 5.551 -1.154 -5.199 1 98.5 95 MET B C 1
ATOM 2172 O O . MET B 1 95 ? 6.707 -0.745 -5.082 1 98.5 95 MET B O 1
ATOM 2176 N N . LEU B 1 96 ? 5.219 -1.892 -6.238 1 98.44 96 LEU B N 1
ATOM 2177 C CA . LEU B 1 96 ? 6.156 -2.52 -7.164 1 98.44 96 LEU B CA 1
ATOM 2178 C C . LEU B 1 96 ? 6.512 -1.569 -8.305 1 98.44 96 LEU B C 1
ATOM 2180 O O . LEU B 1 96 ? 7.516 -1.771 -8.992 1 98.44 96 LEU B O 1
ATOM 2184 N N . LYS B 1 97 ? 5.754 -0.552 -8.516 1 98.38 97 LYS B N 1
ATOM 2185 C CA . LYS B 1 97 ? 5.789 0.291 -9.711 1 98.38 97 LYS B CA 1
ATOM 2186 C C . LYS B 1 97 ? 7.207 0.774 -10 1 98.38 97 LYS B C 1
ATOM 2188 O O . LYS B 1 97 ? 7.684 0.675 -11.133 1 98.38 97 LYS B O 1
ATOM 2193 N N . PRO B 1 98 ? 7.988 1.239 -9.008 1 96.62 98 PRO B N 1
ATOM 2194 C CA . PRO B 1 98 ? 9.32 1.755 -9.328 1 96.62 98 PRO B CA 1
ATOM 2195 C C . PRO B 1 98 ? 10.305 0.653 -9.727 1 96.62 98 PRO B C 1
ATOM 2197 O O . PRO B 1 98 ? 11.391 0.942 -10.227 1 96.62 98 PRO B O 1
ATOM 2200 N N . TYR B 1 99 ? 9.898 -0.643 -9.672 1 96.62 99 TYR B N 1
ATOM 2201 C CA . TYR B 1 99 ? 10.922 -1.684 -9.68 1 96.62 99 TYR B CA 1
ATOM 2202 C C . TYR B 1 99 ? 10.648 -2.699 -10.781 1 96.62 99 TYR B C 1
ATOM 2204 O O . TYR B 1 99 ? 11.5 -3.535 -11.086 1 96.62 99 TYR B O 1
ATOM 2212 N N . VAL B 1 100 ? 9.477 -2.65 -11.375 1 97.88 100 VAL B N 1
ATOM 2213 C CA . VAL B 1 100 ? 9.117 -3.693 -12.336 1 97.88 100 VAL B CA 1
ATOM 2214 C C . VAL B 1 100 ? 8.68 -3.059 -13.648 1 97.88 100 VAL B C 1
ATOM 2216 O O . VAL B 1 100 ? 8.461 -1.848 -13.719 1 97.88 100 VAL B O 1
ATOM 2219 N N . SER B 1 101 ? 8.57 -3.895 -14.664 1 97.75 101 SER B N 1
ATOM 2220 C CA . SER B 1 101 ? 8.094 -3.432 -15.969 1 97.75 101 SER B CA 1
ATOM 2221 C C . SER B 1 101 ? 6.641 -2.979 -15.891 1 97.75 101 SER B C 1
ATOM 2223 O O . SER B 1 101 ? 5.906 -3.377 -14.984 1 97.75 101 SER B O 1
ATOM 2225 N N . ASP B 1 102 ? 6.211 -2.16 -16.875 1 98 102 ASP B N 1
ATOM 2226 C CA . ASP B 1 102 ? 4.828 -1.691 -16.953 1 98 102 ASP B CA 1
ATOM 2227 C C . ASP B 1 102 ? 3.855 -2.861 -17.062 1 98 102 ASP B C 1
ATOM 2229 O O . ASP B 1 102 ? 2.752 -2.816 -16.516 1 98 102 ASP B O 1
ATOM 2233 N N . ASP B 1 103 ? 4.23 -3.875 -17.766 1 98.62 103 ASP B N 1
ATOM 2234 C CA . ASP B 1 103 ? 3.359 -5.031 -17.938 1 98.62 103 ASP B CA 1
ATOM 2235 C C . ASP B 1 103 ? 3.121 -5.75 -16.609 1 98.62 103 ASP B C 1
ATOM 2237 O O . ASP B 1 103 ? 1.992 -6.137 -16.312 1 98.62 103 ASP B O 1
ATOM 2241 N N . ILE B 1 104 ? 4.176 -5.945 -15.82 1 98.81 104 ILE B N 1
ATOM 2242 C CA . ILE B 1 104 ? 4.02 -6.582 -14.516 1 98.81 104 ILE B CA 1
ATOM 2243 C C . ILE B 1 104 ? 3.188 -5.691 -13.602 1 98.81 104 ILE B C 1
ATOM 2245 O O . ILE B 1 104 ? 2.297 -6.172 -12.898 1 98.81 104 ILE B O 1
ATOM 2249 N N . TYR B 1 105 ? 3.482 -4.359 -13.641 1 98.88 105 TYR B N 1
ATOM 2250 C CA . TYR B 1 105 ? 2.682 -3.41 -12.875 1 98.88 105 TYR B CA 1
ATOM 2251 C C . TYR B 1 105 ? 1.198 -3.568 -13.188 1 98.88 105 TYR B C 1
ATOM 2253 O O . TYR B 1 105 ? 0.379 -3.732 -12.281 1 98.88 105 TYR B O 1
ATOM 2261 N N . LYS B 1 106 ? 0.819 -3.586 -14.43 1 98.94 106 LYS B N 1
ATOM 2262 C CA . LYS B 1 106 ? -0.577 -3.676 -14.844 1 98.94 106 LYS B CA 1
ATOM 2263 C C . LYS B 1 106 ? -1.175 -5.031 -14.477 1 98.94 106 LYS B C 1
ATOM 2265 O O . LYS B 1 106 ? -2.322 -5.109 -14.031 1 98.94 106 LYS B O 1
ATOM 2270 N N . ALA B 1 107 ? -0.449 -6.09 -14.656 1 98.94 107 ALA B N 1
ATOM 2271 C CA . ALA B 1 107 ? -0.918 -7.426 -14.305 1 98.94 107 ALA B CA 1
ATOM 2272 C C . ALA B 1 107 ? -1.281 -7.508 -12.828 1 98.94 107 ALA B C 1
ATOM 2274 O O . ALA B 1 107 ? -2.318 -8.07 -12.461 1 98.94 107 ALA B O 1
ATOM 2275 N N . ILE B 1 108 ? -0.408 -6.938 -11.984 1 98.94 108 ILE B N 1
ATOM 2276 C CA . ILE B 1 108 ? -0.666 -6.961 -10.555 1 98.94 108 ILE B CA 1
ATOM 2277 C C . ILE B 1 108 ? -1.855 -6.062 -10.227 1 98.94 108 ILE B C 1
ATOM 2279 O O . ILE B 1 108 ? -2.744 -6.449 -9.461 1 98.94 108 ILE B O 1
ATOM 2283 N N . TYR B 1 109 ? -1.921 -4.875 -10.836 1 98.88 109 TYR B N 1
ATOM 2284 C CA . TYR B 1 109 ? -2.977 -3.904 -10.578 1 98.88 109 TYR B CA 1
ATOM 2285 C C . TYR B 1 109 ? -4.352 -4.504 -10.852 1 98.88 109 TYR B C 1
ATOM 2287 O O . TYR B 1 109 ? -5.289 -4.309 -10.078 1 98.88 109 TYR B O 1
ATOM 2295 N N . TRP B 1 110 ? -4.422 -5.367 -11.914 1 98.75 110 TRP B N 1
ATOM 2296 C CA . TRP B 1 110 ? -5.723 -5.836 -12.375 1 98.75 110 TRP B CA 1
ATOM 2297 C C . TRP B 1 110 ? -5.875 -7.336 -12.148 1 98.75 110 TRP B C 1
ATOM 2299 O O . TRP B 1 110 ? -6.789 -7.965 -12.688 1 98.75 110 TRP B O 1
ATOM 2309 N N . HIS B 1 111 ? -5.031 -7.965 -11.359 1 98.81 111 HIS B N 1
ATOM 2310 C CA . HIS B 1 111 ? -5.039 -9.422 -11.266 1 98.81 111 HIS B CA 1
ATOM 2311 C C . HIS B 1 111 ? -6.363 -9.93 -10.711 1 98.81 111 HIS B C 1
ATOM 2313 O O . HIS B 1 111 ? -6.766 -11.062 -11.008 1 98.81 111 HIS B O 1
ATOM 2319 N N . GLN B 1 112 ? -7.074 -9.109 -9.977 1 98.25 112 GLN B N 1
ATOM 2320 C CA . GLN B 1 112 ? -8.359 -9.547 -9.445 1 98.25 112 GLN B CA 1
ATOM 2321 C C . GLN B 1 112 ? -9.383 -9.75 -10.555 1 98.25 112 GLN B C 1
ATOM 2323 O O . GLN B 1 112 ? -10.234 -10.633 -10.469 1 98.25 112 GLN B O 1
ATOM 2328 N N . ASP B 1 113 ? -9.375 -8.938 -11.547 1 98.31 113 ASP B N 1
ATOM 2329 C CA . ASP B 1 113 ? -10.281 -9.109 -12.68 1 98.31 113 ASP B CA 1
ATOM 2330 C C . ASP B 1 113 ? -10.023 -10.438 -13.383 1 98.31 113 ASP B C 1
ATOM 2332 O O . ASP B 1 113 ? -10.938 -11.016 -13.984 1 98.31 113 ASP B O 1
ATOM 2336 N N . PHE B 1 114 ? -8.82 -10.891 -13.344 1 98.75 114 PHE B N 1
ATOM 2337 C CA . PHE B 1 114 ? -8.492 -12.188 -13.922 1 98.75 114 PHE B CA 1
ATOM 2338 C C . PHE B 1 114 ? -8.906 -13.32 -12.992 1 98.75 114 PHE B C 1
ATOM 2340 O O . PHE B 1 114 ? -9.453 -14.328 -13.438 1 98.75 114 PHE B O 1
ATOM 2347 N N . GLN B 1 115 ? -8.648 -13.125 -11.68 1 98.5 115 GLN B N 1
ATOM 2348 C CA . GLN B 1 115 ? -9.125 -14.094 -10.695 1 98.5 115 GLN B CA 1
ATOM 2349 C C . GLN B 1 115 ? -10.641 -14.25 -10.781 1 98.5 115 GLN B C 1
ATOM 2351 O O . GLN B 1 115 ? -11.172 -15.344 -10.539 1 98.5 115 GLN B O 1
ATOM 2356 N N . GLY B 1 116 ? -11.281 -13.133 -11.094 1 98 116 GLY B N 1
ATOM 2357 C CA . GLY B 1 116 ? -12.734 -13.086 -11.117 1 98 116 GLY B CA 1
ATOM 2358 C C . GLY B 1 116 ? -13.344 -14.125 -12.039 1 98 116 GLY B C 1
ATOM 2359 O O . GLY B 1 116 ? -14.508 -14.5 -11.883 1 98 116 GLY B O 1
ATOM 2360 N N . ALA B 1 117 ? -12.609 -14.641 -13.023 1 98 117 ALA B N 1
ATOM 2361 C CA . ALA B 1 117 ? -13.07 -15.703 -13.914 1 98 117 ALA B CA 1
ATOM 2362 C C . ALA B 1 117 ? -13.453 -16.953 -13.125 1 98 117 ALA B C 1
ATOM 2364 O O . ALA B 1 117 ? -14.281 -17.75 -13.578 1 98 117 ALA B O 1
ATOM 2365 N N . TYR B 1 118 ? -12.93 -17.016 -11.914 1 98.06 118 TYR B N 1
ATOM 2366 C CA . TYR B 1 118 ? -13.094 -18.266 -11.164 1 98.06 118 TYR B CA 1
ATOM 2367 C C . TYR B 1 118 ? -14.133 -18.094 -10.062 1 98.06 118 TYR B C 1
ATOM 2369 O O . TYR B 1 118 ? -14.602 -19.094 -9.492 1 98.06 118 TYR B O 1
ATOM 2377 N N . TYR B 1 119 ? -14.523 -16.844 -9.766 1 97.62 119 TYR B N 1
ATOM 2378 C CA . TYR B 1 119 ? -15.391 -16.797 -8.594 1 97.62 119 TYR B CA 1
ATOM 2379 C C . TYR B 1 119 ? -16.375 -15.641 -8.703 1 97.62 119 TYR B C 1
ATOM 2381 O O . TYR B 1 119 ? -17.344 -15.555 -7.93 1 97.62 119 TYR B O 1
ATOM 2389 N N . TYR B 1 120 ? -16.234 -14.641 -9.57 1 97.31 120 TYR B N 1
ATOM 2390 C CA . TYR B 1 120 ? -17.094 -13.461 -9.609 1 97.31 120 TYR B CA 1
ATOM 2391 C C . TYR B 1 120 ? -18.547 -13.844 -9.812 1 97.31 120 TYR B C 1
ATOM 2393 O O . TYR B 1 120 ? -19.438 -13.227 -9.234 1 97.31 120 TYR B O 1
ATOM 2401 N N . GLU B 1 121 ? -18.859 -14.867 -10.523 1 96.38 121 GLU B N 1
ATOM 2402 C CA . GLU B 1 121 ? -20.234 -15.281 -10.773 1 96.38 121 GLU B CA 1
ATOM 2403 C C . GLU B 1 121 ? -20.922 -15.695 -9.484 1 96.38 121 GLU B C 1
ATOM 2405 O O . GLU B 1 121 ? -22.141 -15.523 -9.336 1 96.38 121 GLU B O 1
ATOM 2410 N N . PHE B 1 122 ? -20.156 -16.281 -8.57 1 96.12 122 PHE B N 1
ATOM 2411 C CA . PHE B 1 122 ? -20.734 -16.656 -7.281 1 96.12 122 PHE B CA 1
ATOM 2412 C C . PHE B 1 122 ? -21.125 -15.43 -6.469 1 96.12 122 PHE B C 1
ATOM 2414 O O . PHE B 1 122 ? -21.891 -15.531 -5.512 1 96.12 122 PHE B O 1
ATOM 2421 N N . LEU B 1 123 ? -20.578 -14.242 -6.867 1 93.44 123 LEU B N 1
ATOM 2422 C CA . LEU B 1 123 ? -20.812 -13.008 -6.129 1 93.44 123 LEU B CA 1
ATOM 2423 C C . LEU B 1 123 ? -21.688 -12.055 -6.934 1 93.44 123 LEU B C 1
ATOM 2425 O O . LEU B 1 123 ? -21.797 -10.875 -6.59 1 93.44 123 LEU B O 1
ATOM 2429 N N . GLY B 1 124 ? -22.234 -12.531 -8.031 1 94.12 124 GLY B N 1
ATOM 2430 C CA . GLY B 1 124 ? -23.125 -11.719 -8.844 1 94.12 124 GLY B CA 1
ATOM 2431 C C . GLY B 1 124 ? -22.406 -10.734 -9.734 1 94.12 124 GLY B C 1
ATOM 2432 O O . GLY B 1 124 ? -22.969 -9.727 -10.148 1 94.12 124 GLY B O 1
ATOM 2433 N N . LYS B 1 125 ? -21.141 -10.93 -9.945 1 95.62 125 LYS B N 1
ATOM 2434 C CA . LYS B 1 125 ? -20.344 -10.086 -10.828 1 95.62 125 LYS B CA 1
ATOM 2435 C C . LYS B 1 125 ? -19.969 -10.82 -12.109 1 95.62 125 LYS B C 1
ATOM 2437 O O . LYS B 1 125 ? -20 -12.055 -12.156 1 95.62 125 LYS B O 1
ATOM 2442 N N . PRO B 1 126 ? -19.656 -10.094 -13.156 1 96.69 126 PRO B N 1
ATOM 2443 C CA . PRO B 1 126 ? -19.281 -10.758 -14.406 1 96.69 126 PRO B CA 1
ATOM 2444 C C . PRO B 1 126 ? -17.984 -11.555 -14.281 1 96.69 126 PRO B C 1
ATOM 2446 O O . PRO B 1 126 ? -16.984 -11.031 -13.797 1 96.69 126 PRO B O 1
ATOM 2449 N N . GLY B 1 127 ? -17.969 -12.758 -14.719 1 96.44 127 GLY B N 1
ATOM 2450 C CA . GLY B 1 127 ? -16.797 -13.625 -14.633 1 96.44 127 GLY B CA 1
ATOM 2451 C C . GLY B 1 127 ? -15.836 -13.445 -15.789 1 96.44 127 GLY B C 1
ATOM 2452 O O . GLY B 1 127 ? -14.773 -14.07 -15.82 1 96.44 127 GLY B O 1
ATOM 2453 N N . ASN B 1 128 ? -16.156 -12.547 -16.719 1 97.31 128 ASN B N 1
ATOM 2454 C CA . ASN B 1 128 ? -15.328 -12.414 -17.922 1 97.31 128 ASN B CA 1
ATOM 2455 C C . ASN B 1 128 ? -14.711 -11.023 -18.031 1 97.31 128 ASN B C 1
ATOM 2457 O O . ASN B 1 128 ? -14.445 -10.539 -19.125 1 97.31 128 ASN B O 1
ATOM 2461 N N . LEU B 1 129 ? -14.461 -10.359 -16.875 1 98 129 LEU B N 1
ATOM 2462 C CA . LEU B 1 129 ? -13.906 -9.008 -16.891 1 98 129 LEU B CA 1
ATOM 2463 C C . LEU B 1 129 ? -12.531 -8.984 -17.531 1 98 129 LEU B C 1
ATOM 2465 O O . LEU B 1 129 ? -12.156 -8.008 -18.188 1 98 129 LEU B O 1
ATOM 2469 N N . ARG B 1 130 ? -11.742 -10.07 -17.391 1 98.31 130 ARG B N 1
ATOM 2470 C CA . ARG B 1 130 ? -10.391 -10.102 -17.922 1 98.31 130 ARG B CA 1
ATOM 2471 C C . ARG B 1 130 ? -10.398 -9.938 -19.438 1 98.31 130 ARG B C 1
ATOM 2473 O O . ARG B 1 130 ? -9.43 -9.438 -20.016 1 98.31 130 ARG B O 1
ATOM 2480 N N . GLU B 1 131 ? -11.492 -10.258 -20.109 1 98.38 131 GLU B N 1
ATOM 2481 C CA . GLU B 1 131 ? -11.555 -10.195 -21.562 1 98.38 131 GLU B CA 1
ATOM 2482 C C . GLU B 1 131 ? -11.523 -8.75 -22.047 1 98.38 131 GLU B C 1
ATOM 2484 O O . GLU B 1 131 ? -11.188 -8.484 -23.203 1 98.38 131 GLU B O 1
ATOM 2489 N N . SER B 1 132 ? -11.914 -7.805 -21.188 1 98.12 132 SER B N 1
ATOM 2490 C CA . SER B 1 132 ? -11.852 -6.391 -21.562 1 98.12 132 SER B CA 1
ATOM 2491 C C . SER B 1 132 ? -10.414 -5.941 -21.781 1 98.12 132 SER B C 1
ATOM 2493 O O . SER B 1 132 ? -10.172 -4.887 -22.375 1 98.12 132 SER B O 1
ATOM 2495 N N . TYR B 1 133 ? -9.422 -6.809 -21.359 1 98.56 133 TYR B N 1
ATOM 2496 C CA . TYR B 1 133 ? -8.016 -6.441 -21.469 1 98.56 133 TYR B CA 1
ATOM 2497 C C . TYR B 1 133 ? -7.316 -7.281 -22.531 1 98.56 133 TYR B C 1
ATOM 2499 O O . TYR B 1 133 ? -6.086 -7.305 -22.594 1 98.56 133 TYR B O 1
ATOM 2507 N N . ARG B 1 134 ? -7.988 -7.988 -23.297 1 98.31 134 ARG B N 1
ATOM 2508 C CA . ARG B 1 134 ? -7.461 -9 -24.203 1 98.31 134 ARG B CA 1
ATOM 2509 C C . ARG B 1 134 ? -6.41 -8.414 -25.125 1 98.31 134 ARG B C 1
ATOM 2511 O O . ARG B 1 134 ? -5.445 -9.086 -25.5 1 98.31 134 ARG B O 1
ATOM 2518 N N . ASN B 1 135 ? -6.551 -7.086 -25.531 1 98.44 135 ASN B N 1
ATOM 2519 C CA . ASN B 1 135 ? -5.645 -6.484 -26.5 1 98.44 135 ASN B CA 1
ATOM 2520 C C . ASN B 1 135 ? -4.527 -5.699 -25.812 1 98.44 135 ASN B C 1
ATOM 2522 O O . ASN B 1 135 ? -3.723 -5.047 -26.484 1 98.44 135 ASN B O 1
ATOM 2526 N N . GLU B 1 136 ? -4.469 -5.777 -24.547 1 98.69 136 GLU B N 1
ATOM 2527 C CA . GLU B 1 136 ? -3.402 -5.102 -23.812 1 98.69 136 GLU B CA 1
ATOM 2528 C C . GLU B 1 136 ? -2.115 -5.922 -23.828 1 98.69 136 GLU B C 1
ATOM 2530 O O . GLU B 1 136 ? -2.154 -7.152 -23.734 1 98.69 136 GLU B O 1
ATOM 2535 N N . SER B 1 137 ? -0.951 -5.262 -23.859 1 98.69 137 SER B N 1
ATOM 2536 C CA . SER B 1 137 ? 0.346 -5.926 -23.906 1 98.69 137 SER B CA 1
ATOM 2537 C C . SER B 1 137 ? 0.577 -6.793 -22.672 1 98.69 137 SER B C 1
ATOM 2539 O O . SER B 1 137 ? 1.315 -7.777 -22.734 1 98.69 137 SER B O 1
ATOM 2541 N N . TRP B 1 138 ? -0.061 -6.449 -21.562 1 98.75 138 TRP B N 1
ATOM 2542 C CA . TRP B 1 138 ? 0.177 -7.078 -20.266 1 98.75 138 TRP B CA 1
ATOM 2543 C C . TRP B 1 138 ? -0.794 -8.227 -20.031 1 98.75 138 TRP B C 1
ATOM 2545 O O . TRP B 1 138 ? -0.753 -8.883 -18.984 1 98.75 138 TRP B O 1
ATOM 2555 N N . PHE B 1 139 ? -1.681 -8.539 -21.016 1 98.81 139 PHE B N 1
ATOM 2556 C CA . PHE B 1 139 ? -2.705 -9.57 -20.844 1 98.81 139 PHE B CA 1
ATOM 2557 C C . PHE B 1 139 ? -2.076 -10.922 -20.531 1 98.81 139 PHE B C 1
ATOM 2559 O O . PHE B 1 139 ? -2.471 -11.586 -19.578 1 98.81 139 PHE B O 1
ATOM 2566 N N . GLU B 1 140 ? -1.14 -11.336 -21.312 1 98.62 140 GLU B N 1
ATOM 2567 C CA . GLU B 1 140 ? -0.508 -12.641 -21.141 1 98.62 140 GLU B CA 1
ATOM 2568 C C . GLU B 1 140 ? 0.215 -12.734 -19.797 1 98.62 140 GLU B C 1
ATOM 2570 O O . GLU B 1 140 ? 0.241 -13.797 -19.172 1 98.62 140 GLU B O 1
ATOM 2575 N N . MET B 1 141 ? 0.829 -11.625 -19.406 1 98.81 141 MET B N 1
ATOM 2576 C CA . MET B 1 141 ? 1.489 -11.602 -18.109 1 98.81 141 MET B CA 1
ATOM 2577 C C . MET B 1 141 ? 0.483 -11.812 -16.984 1 98.81 141 MET B C 1
ATOM 2579 O O . MET B 1 141 ? 0.745 -12.57 -16.047 1 98.81 141 MET B O 1
ATOM 2583 N N . ALA B 1 142 ? -0.669 -11.188 -17.047 1 98.94 142 ALA B N 1
ATOM 2584 C CA . ALA B 1 142 ? -1.712 -11.344 -16.031 1 98.94 142 ALA B CA 1
ATOM 2585 C C . ALA B 1 142 ? -2.262 -12.773 -16.047 1 98.94 142 ALA B C 1
ATOM 2587 O O . ALA B 1 142 ? -2.521 -13.344 -14.984 1 98.94 142 ALA B O 1
ATOM 2588 N N . GLU B 1 143 ? -2.453 -13.328 -17.234 1 98.69 143 GLU B N 1
ATOM 2589 C CA . GLU B 1 143 ? -2.912 -14.711 -17.359 1 98.69 143 GLU B CA 1
ATOM 2590 C C . GLU B 1 143 ? -1.92 -15.68 -16.719 1 98.69 143 GLU B C 1
ATOM 2592 O O . GLU B 1 143 ? -2.316 -16.594 -16 1 98.69 143 GLU B O 1
ATOM 2597 N N . LYS B 1 144 ? -0.692 -15.461 -17.078 1 98.81 144 LYS B N 1
ATOM 2598 C CA . LYS B 1 144 ? 0.366 -16.297 -16.5 1 98.81 144 LYS B CA 1
ATOM 2599 C C . LYS B 1 144 ? 0.38 -16.188 -14.977 1 98.81 144 LYS B C 1
ATOM 2601 O O . LYS B 1 144 ? 0.369 -17.203 -14.281 1 98.81 144 LYS B O 1
ATOM 2606 N N . LEU B 1 145 ? 0.364 -14.984 -14.445 1 98.94 145 LEU B N 1
ATOM 2607 C CA . LEU B 1 145 ? 0.375 -14.734 -13.008 1 98.94 145 LEU B CA 1
ATOM 2608 C C . LEU B 1 145 ? -0.807 -15.414 -12.328 1 98.94 145 LEU B C 1
ATOM 2610 O O . LEU B 1 145 ? -0.63 -16.141 -11.344 1 98.94 145 LEU B O 1
ATOM 2614 N N . VAL B 1 146 ? -1.991 -15.18 -12.867 1 98.94 146 VAL B N 1
ATOM 2615 C CA . VAL B 1 146 ? -3.199 -15.602 -12.164 1 98.94 146 VAL B CA 1
ATOM 2616 C C . VAL B 1 146 ? -3.455 -17.078 -12.414 1 98.94 146 VAL B C 1
ATOM 2618 O O . VAL B 1 146 ? -3.65 -17.859 -11.469 1 98.94 146 VAL B O 1
ATOM 2621 N N . ASP B 1 147 ? -3.402 -17.562 -13.641 1 98.81 147 ASP B N 1
ATOM 2622 C CA . ASP B 1 147 ? -3.844 -18.922 -13.984 1 98.81 147 ASP B CA 1
ATOM 2623 C C . ASP B 1 147 ? -2.787 -19.953 -13.602 1 98.81 147 ASP B C 1
ATOM 2625 O O . ASP B 1 147 ? -3.121 -21.078 -13.219 1 98.81 147 ASP B O 1
ATOM 2629 N N . ARG B 1 148 ? -1.556 -19.578 -13.664 1 98.88 148 ARG B N 1
ATOM 2630 C CA . ARG B 1 148 ? -0.518 -20.578 -13.445 1 98.88 148 ARG B CA 1
ATOM 2631 C C . ARG B 1 148 ? 0.016 -20.516 -12.023 1 98.88 148 ARG B C 1
ATOM 2633 O O . ARG B 1 148 ? 0.432 -21.531 -11.461 1 98.88 148 ARG B O 1
ATOM 2640 N N . TRP B 1 149 ? 0.035 -19.344 -11.461 1 98.94 149 TRP B N 1
ATOM 2641 C CA . TRP B 1 149 ? 0.753 -19.203 -10.203 1 98.94 149 TRP B CA 1
ATOM 2642 C C . TRP B 1 149 ? -0.204 -18.875 -9.062 1 98.94 149 TRP B C 1
ATOM 2644 O O . TRP B 1 149 ? -0.166 -19.5 -8.008 1 98.94 149 TRP B O 1
ATOM 2654 N N . ASP B 1 150 ? -1.085 -17.969 -9.211 1 98.94 150 ASP B N 1
ATOM 2655 C CA . ASP B 1 150 ? -1.959 -17.438 -8.172 1 98.94 150 ASP B CA 1
ATOM 2656 C C . ASP B 1 150 ? -3.135 -18.375 -7.906 1 98.94 150 ASP B C 1
ATOM 2658 O O . ASP B 1 150 ? -3.297 -18.875 -6.789 1 98.94 150 ASP B O 1
ATOM 2662 N N . ALA B 1 151 ? -3.947 -18.719 -8.859 1 98.81 151 ALA B N 1
ATOM 2663 C CA . ALA B 1 151 ? -5.195 -19.453 -8.711 1 98.81 151 ALA B CA 1
ATOM 2664 C C . ALA B 1 151 ? -4.938 -20.844 -8.133 1 98.81 151 ALA B C 1
ATOM 2666 O O . ALA B 1 151 ? -5.707 -21.328 -7.301 1 98.81 151 ALA B O 1
ATOM 2667 N N . PRO B 1 152 ? -3.881 -21.531 -8.477 1 98.75 152 PRO B N 1
ATOM 2668 C CA . PRO B 1 152 ? -3.67 -22.859 -7.898 1 98.75 152 PRO B CA 1
ATOM 2669 C C . PRO B 1 152 ? -3.008 -22.797 -6.523 1 98.75 152 PRO B C 1
ATOM 2671 O O . PRO B 1 152 ? -2.84 -23.844 -5.875 1 98.75 152 PRO B O 1
ATOM 2674 N N . ALA B 1 153 ? -2.695 -21.672 -5.969 1 98.88 153 ALA B N 1
ATOM 2675 C CA . ALA B 1 153 ? -1.758 -21.547 -4.855 1 98.88 153 ALA B CA 1
ATOM 2676 C C . ALA B 1 153 ? -2.496 -21.438 -3.523 1 98.88 153 ALA B C 1
ATOM 2678 O O . ALA B 1 153 ? -2.23 -20.531 -2.727 1 98.88 153 ALA B O 1
ATOM 2679 N N . PHE B 1 154 ? -3.268 -22.484 -3.217 1 98.81 154 PHE B N 1
ATOM 2680 C CA . PHE B 1 154 ? -3.998 -22.438 -1.956 1 98.81 154 PHE B CA 1
ATOM 2681 C C . PHE B 1 154 ? -3.916 -23.781 -1.232 1 98.81 154 PHE B C 1
ATOM 2683 O O . PHE B 1 154 ? -4.762 -24.094 -0.39 1 98.81 154 PHE B O 1
ATOM 2690 N N . ASP B 1 155 ? -2.92 -24.594 -1.465 1 98.69 155 ASP B N 1
ATOM 2691 C CA . ASP B 1 155 ? -2.715 -25.891 -0.823 1 98.69 155 ASP B CA 1
ATOM 2692 C C . ASP B 1 155 ? -1.77 -25.766 0.37 1 98.69 155 ASP B C 1
ATOM 2694 O O . ASP B 1 155 ? -0.564 -25.578 0.197 1 98.69 155 ASP B O 1
ATOM 2698 N N . PRO B 1 156 ? -2.25 -25.891 1.591 1 98.12 156 PRO B N 1
ATOM 2699 C CA . PRO B 1 156 ? -1.382 -25.781 2.764 1 98.12 156 PRO B CA 1
ATOM 2700 C C . PRO B 1 156 ? -0.332 -26.891 2.834 1 98.12 156 PRO B C 1
ATOM 2702 O O . PRO B 1 156 ? 0.639 -26.766 3.588 1 98.12 156 PRO B O 1
ATOM 2705 N N . GLY B 1 157 ? -0.544 -27.969 2.119 1 98.19 157 GLY B N 1
ATOM 2706 C CA . GLY B 1 157 ? 0.401 -29.078 2.129 1 98.19 157 GLY B CA 1
ATOM 2707 C C . GLY B 1 157 ? 1.438 -28.984 1.024 1 98.19 157 GLY B C 1
ATOM 2708 O O . GLY B 1 157 ? 2.309 -29.859 0.911 1 98.19 157 GLY B O 1
ATOM 2709 N N . PHE B 1 158 ? 1.342 -27.984 0.14 1 98.5 158 PHE B N 1
ATOM 2710 C CA . PHE B 1 158 ? 2.307 -27.797 -0.937 1 98.5 158 PHE B CA 1
ATOM 2711 C C . PHE B 1 158 ? 3.693 -27.516 -0.376 1 98.5 158 PHE B C 1
ATOM 2713 O O . PHE B 1 158 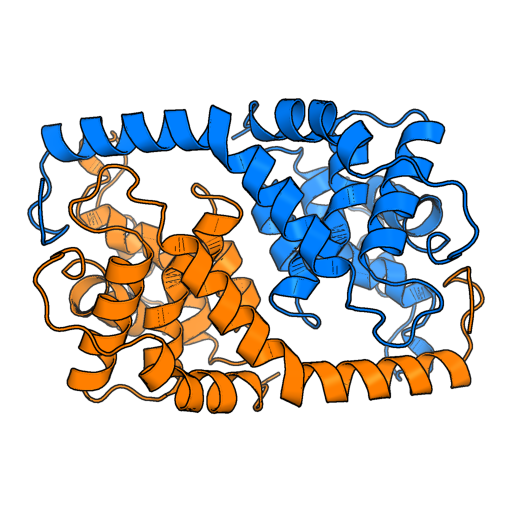? 3.832 -26.812 0.625 1 98.5 158 PHE B O 1
ATOM 2720 N N . ASP B 1 159 ? 4.738 -28.094 -1.021 1 98.44 159 ASP B N 1
ATOM 2721 C CA . ASP B 1 159 ? 6.121 -27.828 -0.643 1 98.44 159 ASP B CA 1
ATOM 2722 C C . ASP B 1 159 ? 6.582 -26.453 -1.144 1 98.44 159 ASP B C 1
ATOM 2724 O O . ASP B 1 159 ? 7.199 -26.359 -2.205 1 98.44 159 ASP B O 1
ATOM 2728 N N . VAL B 1 160 ? 6.391 -25.438 -0.385 1 98.75 160 VAL B N 1
ATOM 2729 C CA . VAL B 1 160 ? 6.723 -24.078 -0.8 1 98.75 160 VAL B CA 1
ATOM 2730 C C . VAL B 1 160 ? 8.172 -23.766 -0.43 1 98.75 160 VAL B C 1
ATOM 2732 O O . VAL B 1 160 ? 8.688 -24.281 0.569 1 98.75 160 VAL B O 1
ATOM 2735 N N . ASP B 1 161 ? 8.852 -22.984 -1.207 1 98.81 161 ASP B N 1
ATOM 2736 C CA . ASP B 1 161 ? 10.109 -22.391 -0.78 1 98.81 161 ASP B CA 1
ATOM 2737 C C . ASP B 1 161 ? 9.906 -21.438 0.403 1 98.81 161 ASP B C 1
ATOM 2739 O O . ASP B 1 161 ? 8.898 -20.734 0.467 1 98.81 161 ASP B O 1
ATOM 2743 N N . SER B 1 162 ? 10.844 -21.438 1.327 1 98.75 162 SER B N 1
ATOM 2744 C CA . SER B 1 162 ? 10.719 -20.609 2.521 1 98.75 162 SER B CA 1
ATOM 2745 C C . SER B 1 162 ? 10.773 -19.125 2.174 1 98.75 162 SER B C 1
ATOM 2747 O O . SER B 1 162 ? 11.32 -18.75 1.137 1 98.75 162 SER B O 1
ATOM 2749 N N . LEU B 1 163 ? 10.172 -18.328 2.994 1 98.88 163 LEU B N 1
ATOM 2750 C CA . LEU B 1 163 ? 10.242 -16.875 2.803 1 98.88 163 LEU B CA 1
ATOM 2751 C C . LEU B 1 163 ? 11.688 -16.422 2.688 1 98.88 163 LEU B C 1
ATOM 2753 O O . LEU B 1 163 ? 12.023 -15.617 1.809 1 98.88 163 LEU B O 1
ATOM 2757 N N . GLU B 1 164 ? 12.539 -16.938 3.564 1 98.62 164 GLU B N 1
ATOM 2758 C CA . GLU B 1 164 ? 13.953 -16.562 3.588 1 98.62 164 GLU B CA 1
ATOM 2759 C C . GLU B 1 164 ? 14.617 -16.859 2.248 1 98.62 164 GLU B C 1
ATOM 2761 O O . GLU B 1 164 ? 15.523 -16.141 1.829 1 98.62 164 GLU B O 1
ATOM 2766 N N . SER B 1 165 ? 14.227 -17.891 1.597 1 98.75 165 SER B N 1
ATOM 2767 C CA . SER B 1 165 ? 14.852 -18.281 0.339 1 98.75 165 SER B CA 1
ATOM 2768 C C . SER B 1 165 ? 14.57 -17.266 -0.759 1 98.75 165 SER B C 1
ATOM 2770 O O . SER B 1 165 ? 15.242 -17.25 -1.796 1 98.75 165 SER B O 1
ATOM 2772 N N . PHE B 1 166 ? 13.523 -16.406 -0.597 1 98.81 166 PHE B N 1
ATOM 2773 C CA . PHE B 1 166 ? 13.172 -15.414 -1.601 1 98.81 166 PHE B CA 1
ATOM 2774 C C . PHE B 1 166 ? 13.922 -14.109 -1.358 1 98.81 166 PHE B C 1
ATOM 2776 O O . PHE B 1 166 ? 13.852 -13.188 -2.17 1 98.81 166 PHE B O 1
ATOM 2783 N N . GLU B 1 167 ? 14.641 -13.953 -0.26 1 98 167 GLU B N 1
ATOM 2784 C CA . GLU B 1 167 ? 15.234 -12.688 0.161 1 98 167 GLU B CA 1
ATOM 2785 C C . GLU B 1 167 ? 16.156 -12.133 -0.914 1 98 167 GLU B C 1
ATOM 2787 O O . GLU B 1 167 ? 16.125 -10.938 -1.219 1 98 167 GLU B O 1
ATOM 2792 N N . ASP B 1 168 ? 16.984 -12.977 -1.506 1 97 168 ASP B N 1
ATOM 2793 C CA . ASP B 1 168 ? 17.938 -12.516 -2.512 1 97 168 ASP B CA 1
ATOM 2794 C C . ASP B 1 168 ? 17.219 -11.891 -3.703 1 97 168 ASP B C 1
ATOM 2796 O O . ASP B 1 168 ? 17.641 -10.859 -4.227 1 97 168 ASP B O 1
ATOM 2800 N N . GLN B 1 169 ? 16.141 -12.5 -4.172 1 97.69 169 GLN B N 1
ATOM 2801 C CA . GLN B 1 169 ? 15.375 -11.977 -5.293 1 97.69 169 GLN B CA 1
ATOM 2802 C C . GLN B 1 169 ? 14.672 -10.672 -4.918 1 97.69 169 GLN B C 1
ATOM 2804 O O . GLN B 1 169 ? 14.594 -9.75 -5.73 1 97.69 169 GLN B O 1
ATOM 2809 N N . VAL B 1 170 ? 14.141 -10.641 -3.705 1 98.31 170 VAL B N 1
ATOM 2810 C CA . VAL B 1 170 ? 13.484 -9.43 -3.229 1 98.31 170 VAL B CA 1
ATOM 2811 C C . VAL B 1 170 ? 14.492 -8.281 -3.178 1 98.31 170 VAL B C 1
ATOM 2813 O O . VAL B 1 170 ? 14.219 -7.184 -3.668 1 98.31 170 VAL B O 1
ATOM 2816 N N . VAL B 1 171 ? 15.703 -8.555 -2.617 1 97.19 171 VAL B N 1
ATOM 2817 C CA . VAL B 1 171 ? 16.75 -7.535 -2.539 1 97.19 171 VAL B CA 1
ATOM 2818 C C . VAL B 1 171 ? 17.141 -7.09 -3.947 1 97.19 171 VAL B C 1
ATOM 2820 O O . VAL B 1 171 ? 17.219 -5.891 -4.223 1 97.19 171 VAL B O 1
ATOM 2823 N N . LYS B 1 172 ? 17.359 -8.047 -4.824 1 96.56 172 LYS B N 1
ATOM 2824 C CA . LYS B 1 172 ? 17.781 -7.75 -6.191 1 96.56 172 LYS B CA 1
ATOM 2825 C C . LYS B 1 172 ? 16.766 -6.844 -6.887 1 96.56 172 LYS B C 1
ATOM 2827 O O . LYS B 1 172 ? 17.141 -5.828 -7.48 1 96.56 172 LYS B O 1
ATOM 2832 N N . VAL B 1 173 ? 15.492 -7.125 -6.824 1 97.06 173 VAL B N 1
ATOM 2833 C CA . VAL B 1 173 ? 14.445 -6.391 -7.527 1 97.06 173 VAL B CA 1
ATOM 2834 C C . VAL B 1 173 ? 14.273 -5.008 -6.902 1 97.06 173 VAL B C 1
ATOM 2836 O O . VAL B 1 173 ? 14.227 -4 -7.609 1 97.06 173 VAL B O 1
ATOM 2839 N N . PHE B 1 174 ? 14.312 -4.887 -5.598 1 94.94 174 PHE B N 1
ATOM 2840 C CA . PHE B 1 174 ? 13.992 -3.639 -4.922 1 94.94 174 PHE B CA 1
ATOM 2841 C C . PHE B 1 174 ? 15.219 -2.736 -4.832 1 94.94 174 PHE B C 1
ATOM 2843 O O . PHE B 1 174 ? 15.102 -1.559 -4.48 1 94.94 174 PHE B O 1
ATOM 2850 N N . SER B 1 175 ? 16.391 -3.244 -5.168 1 90.06 175 SER B N 1
ATOM 2851 C CA . SER B 1 175 ? 17.594 -2.418 -5.191 1 90.06 175 SER B CA 1
ATOM 2852 C C . SER B 1 175 ? 17.859 -1.874 -6.59 1 90.06 175 SER B C 1
ATOM 2854 O O . SER B 1 175 ? 18.828 -1.127 -6.793 1 90.06 175 SER B O 1
ATOM 2856 N N . SER B 1 176 ? 17 -2.25 -7.539 1 86.94 176 SER B N 1
ATOM 2857 C CA . SER B 1 176 ? 17.203 -1.84 -8.922 1 86.94 176 SER B CA 1
ATOM 2858 C C . SER B 1 176 ? 15.969 -1.139 -9.477 1 86.94 176 SER B C 1
ATOM 2860 O O . SER B 1 176 ? 15.273 -1.68 -10.344 1 86.94 176 SER B O 1
ATOM 2862 N N . PRO B 1 177 ? 15.797 0.076 -9.102 1 87.19 177 PRO B N 1
ATOM 2863 C CA . PRO B 1 177 ? 14.625 0.776 -9.617 1 87.19 177 PRO B CA 1
ATOM 2864 C C . PRO B 1 177 ? 14.672 0.969 -11.133 1 87.19 177 PRO B C 1
ATOM 2866 O O . PRO B 1 177 ? 15.742 1.192 -11.703 1 87.19 177 PRO B O 1
ATOM 2869 N N . LYS B 1 178 ? 13.547 0.792 -11.781 1 84.44 178 LYS B N 1
ATOM 2870 C CA . LYS B 1 178 ? 13.406 0.954 -13.227 1 84.44 178 LYS B CA 1
ATOM 2871 C C . LYS B 1 178 ? 12.977 2.377 -13.578 1 84.44 178 LYS B C 1
ATOM 2873 O O . LYS B 1 178 ? 13.094 2.793 -14.734 1 84.44 178 LYS B O 1
ATOM 2878 N N . ARG B 1 179 ? 12.508 3.045 -12.656 1 75.5 179 ARG B N 1
ATOM 2879 C CA . ARG B 1 179 ? 12.062 4.418 -12.852 1 75.5 179 ARG B CA 1
ATOM 2880 C C . ARG B 1 179 ? 12.188 5.227 -11.562 1 75.5 179 ARG B C 1
ATOM 2882 O O . ARG B 1 179 ? 12.156 4.664 -10.469 1 75.5 179 ARG B O 1
#

Nearest PDB structures (foldseek):
  4n71-assembly3_D  TM=8.446E-01  e=1.196E-05  uncultured bacterium HF130_AEPn_1
  4mln-assembly1_A  TM=8.389E-01  e=1.605E-05  uncultured bacterium HF130_AEPn_1
  4n71-assembly4_E  TM=8.455E-01  e=2.378E-05  uncultured bacterium HF130_AEPn_1
  4n71-assembly3_D  TM=8.448E-01  e=6.693E-06  uncultured bacterium HF130_AEPn_1
  4mln-assembly1_A  TM=8.391E-01  e=8.992E-06  uncultured bacterium HF130_AEPn_1